Protein AF-A0A1F9QYV6-F1 (afdb_monomer_lite)

Radius of gyration: 22.49 Å; chains: 1; bounding box: 78×54×54 Å

Foldseek 3Di:
DDDDDDDPPPPPPDPPDDPDFDKDKAAADDVRLVVLLCCCVPRPLNVVVLVVQQVQQVVLLVVQDDPVCCVVPVPDDPVVVCVPDPPNPDPPDDQDPALVSCQFQDFKDFFQGSVCVSVVVSSNCNNLNRLQNLVVHIKMWGQDPDDQWGIWIDRPPDPDDTKTWGWDADNVGTIMIGIPPVVVVRVSSNVSSVVSVVD

Sequence (199 aa):
MKLAILICLIAVALPAWAAAPKAIRLMGGPKSEDALRRFIERDPCLKARFKNAAQREEFFLSENRDPDLRDAVSGVKREALIEQLPGMKASAAPICRALADCAVPELALDVPDAERLPESVRRLVRPWMLLQQARGASVELAASESGDSLLTVELKGLDAHLLTLNMAPRLLGGFKVWFDQPFVLASLYGRERDAALKR

Secondary structure (DSSP, 8-state):
------------------PPP--EEE-SSHHHHHHHHHHHHH-HHHHHHHHHHHHHHHHHHHHHS-GGGHHHHTTS-HHHHHHTSTT-S--------SSTT-SS---EEEESSGGGHHHHHHHHHHHHHHHHHHTT--EEEEE--STTEEEEEEETTSS-PPEEEEEEE-TTSSEEEEESSHHHHHHHHHHHHHHHHT-

pLDDT: mean 79.39, std 16.98, range [37.53, 95.56]

Structure (mmCIF, N/CA/C/O backbone):
data_AF-A0A1F9QYV6-F1
#
_entry.id   AF-A0A1F9QYV6-F1
#
loop_
_atom_site.group_PDB
_atom_site.id
_atom_site.type_symbol
_atom_site.label_atom_id
_atom_site.label_alt_id
_atom_site.label_comp_id
_atom_site.label_asym_id
_atom_site.label_entity_id
_atom_site.label_seq_id
_atom_site.pdbx_PDB_ins_code
_atom_site.Cartn_x
_atom_site.Cartn_y
_atom_site.Cartn_z
_atom_site.occupancy
_atom_site.B_iso_or_equiv
_atom_site.auth_seq_id
_atom_site.auth_comp_id
_atom_site.auth_asym_id
_atom_site.auth_atom_id
_atom_site.pdbx_PDB_model_num
ATOM 1 N N . MET A 1 1 ? 60.908 38.685 12.807 1.00 38.59 1 MET A N 1
ATOM 2 C CA . MET A 1 1 ? 60.067 38.926 11.611 1.00 38.59 1 MET A CA 1
ATOM 3 C C . MET A 1 1 ? 59.486 37.577 11.180 1.00 38.59 1 MET A C 1
ATOM 5 O O . MET A 1 1 ? 60.214 36.767 10.639 1.00 38.59 1 MET A O 1
ATOM 9 N N . LYS A 1 2 ? 58.367 37.161 11.792 1.00 37.53 2 LYS A N 1
ATOM 10 C CA . LYS A 1 2 ? 57.070 36.869 11.138 1.00 37.53 2 LYS A CA 1
ATOM 11 C C . LYS A 1 2 ? 57.195 36.085 9.817 1.00 37.53 2 LYS A C 1
ATOM 13 O O . LYS A 1 2 ? 57.244 36.703 8.762 1.00 37.53 2 LYS A O 1
ATOM 18 N N . LEU A 1 3 ? 57.175 34.749 9.888 1.00 42.12 3 LEU A N 1
ATOM 19 C CA . LEU A 1 3 ? 56.795 33.900 8.756 1.00 42.12 3 LEU A CA 1
ATOM 20 C C . LEU A 1 3 ? 55.359 33.422 8.987 1.00 42.12 3 LEU A C 1
ATOM 22 O O . LEU A 1 3 ? 55.044 32.845 10.027 1.00 42.12 3 LEU A O 1
ATOM 26 N N . ALA A 1 4 ? 54.489 33.782 8.052 1.00 46.47 4 ALA A N 1
ATOM 27 C CA . ALA A 1 4 ? 53.050 33.623 8.132 1.00 46.47 4 ALA A CA 1
ATOM 28 C C . ALA A 1 4 ? 52.631 32.154 7.978 1.00 46.47 4 ALA A C 1
ATOM 30 O O . ALA A 1 4 ? 53.022 31.468 7.037 1.00 46.47 4 ALA A O 1
ATOM 31 N N . ILE A 1 5 ? 51.799 31.711 8.914 1.00 48.31 5 ILE A N 1
ATOM 32 C CA . ILE A 1 5 ? 51.075 30.445 8.894 1.00 48.31 5 ILE A CA 1
ATOM 33 C C . ILE A 1 5 ? 49.908 30.600 7.906 1.00 48.31 5 ILE A C 1
ATOM 35 O O . ILE A 1 5 ? 48.996 31.391 8.142 1.00 48.31 5 ILE A O 1
ATOM 39 N N . LEU A 1 6 ? 49.950 29.868 6.791 1.00 45.12 6 LEU A N 1
ATOM 40 C CA . LEU A 1 6 ? 48.859 29.784 5.820 1.00 45.12 6 LEU A CA 1
ATOM 41 C C . LEU A 1 6 ? 47.964 28.593 6.205 1.00 45.12 6 LEU A C 1
ATOM 43 O O . LEU A 1 6 ? 48.273 27.445 5.898 1.00 45.12 6 LEU A O 1
ATOM 47 N N . ILE A 1 7 ? 46.876 28.854 6.933 1.00 51.78 7 ILE A N 1
ATOM 48 C CA . ILE A 1 7 ? 45.841 27.852 7.229 1.00 51.78 7 ILE A CA 1
ATOM 49 C C . ILE A 1 7 ? 44.942 27.738 5.993 1.00 51.78 7 ILE A C 1
ATOM 51 O O . ILE A 1 7 ? 44.119 28.613 5.727 1.00 51.78 7 ILE A O 1
ATOM 55 N N . CYS A 1 8 ? 45.101 26.657 5.229 1.00 40.19 8 CYS A N 1
ATOM 56 C CA . CYS A 1 8 ? 44.129 26.240 4.222 1.00 40.19 8 CYS A CA 1
ATOM 57 C C . CYS A 1 8 ? 42.844 25.773 4.923 1.00 40.19 8 CYS A C 1
ATOM 59 O O . CYS A 1 8 ? 42.747 24.640 5.389 1.00 40.19 8 CYS A O 1
ATOM 61 N N . LEU A 1 9 ? 41.848 26.657 4.980 1.00 43.44 9 LEU A N 1
ATOM 62 C CA . LEU A 1 9 ? 40.453 26.314 5.245 1.00 43.44 9 LEU A CA 1
ATOM 63 C C . LEU A 1 9 ? 39.914 25.490 4.068 1.00 43.44 9 LEU A C 1
ATOM 65 O O . LEU A 1 9 ? 39.384 26.032 3.101 1.00 43.44 9 LEU A O 1
ATOM 69 N N . ILE A 1 10 ? 40.056 24.168 4.143 1.00 49.22 10 ILE A N 1
ATOM 70 C CA . ILE A 1 10 ? 39.267 23.251 3.321 1.00 49.22 10 ILE A CA 1
ATOM 71 C C . ILE A 1 10 ? 37.864 23.251 3.927 1.00 49.22 10 ILE A C 1
ATOM 73 O O . ILE A 1 10 ? 37.574 22.532 4.882 1.00 49.22 10 ILE A O 1
ATOM 77 N N . ALA A 1 11 ? 36.998 24.108 3.391 1.00 46.12 11 ALA A N 1
ATOM 78 C CA . ALA A 1 11 ? 35.566 23.973 3.574 1.00 46.12 11 ALA A CA 1
ATOM 79 C C . ALA A 1 11 ? 35.151 22.654 2.911 1.00 46.12 11 ALA A C 1
ATOM 81 O O . ALA A 1 11 ? 34.998 22.571 1.693 1.00 46.12 11 ALA A O 1
ATOM 82 N N . VAL A 1 12 ? 35.025 21.599 3.716 1.00 45.12 12 VAL A N 1
ATOM 83 C CA . VAL A 1 12 ? 34.355 20.369 3.306 1.00 45.12 12 VAL A CA 1
ATOM 84 C C . VAL A 1 12 ? 32.900 20.752 3.067 1.00 45.12 12 VAL A C 1
ATOM 86 O O . VAL A 1 12 ? 32.113 20.884 4.003 1.00 45.12 12 VAL A O 1
ATOM 89 N N . ALA A 1 13 ? 32.562 21.000 1.803 1.00 44.41 13 ALA A N 1
ATOM 90 C CA . ALA A 1 13 ? 31.190 21.050 1.341 1.00 44.41 13 ALA A CA 1
ATOM 91 C C . ALA A 1 13 ? 30.601 19.650 1.546 1.00 44.41 13 ALA A C 1
ATOM 93 O O . ALA A 1 13 ? 30.701 18.780 0.683 1.00 44.41 13 ALA A O 1
ATOM 94 N N . LEU A 1 14 ? 30.058 19.409 2.740 1.00 42.41 14 LEU A N 1
ATOM 95 C CA . LEU A 1 14 ? 29.213 18.255 2.999 1.00 42.41 14 LEU A CA 1
ATOM 96 C C . LEU A 1 14 ? 28.078 18.300 1.966 1.00 42.41 14 LEU A C 1
ATOM 98 O O . LEU A 1 14 ? 27.416 19.339 1.856 1.00 42.41 14 LEU A O 1
ATOM 102 N N . PRO A 1 15 ? 27.854 17.231 1.181 1.00 40.19 15 PRO A N 1
ATOM 103 C CA . PRO A 1 15 ? 26.723 17.186 0.274 1.00 40.19 15 PRO A CA 1
ATOM 104 C C . PRO A 1 15 ? 25.459 17.310 1.119 1.00 40.19 15 PRO A C 1
ATOM 106 O O . PRO A 1 15 ? 25.139 16.449 1.936 1.00 40.19 15 PRO A O 1
ATOM 109 N N . ALA A 1 16 ? 24.757 18.423 0.945 1.00 46.25 16 ALA A N 1
ATOM 110 C CA . ALA A 1 16 ? 23.544 18.742 1.669 1.00 46.25 16 ALA A CA 1
ATOM 111 C C . ALA A 1 16 ? 22.350 17.922 1.159 1.00 46.25 16 ALA A C 1
ATOM 113 O O . ALA A 1 16 ? 21.306 18.507 0.941 1.00 46.25 16 ALA A O 1
ATOM 114 N N . TRP A 1 17 ? 22.465 16.607 0.948 1.00 48.00 17 TRP A N 1
ATOM 115 C CA . TRP A 1 17 ? 21.350 15.749 0.526 1.00 48.00 17 TRP A CA 1
ATOM 116 C C . TRP A 1 17 ? 21.363 14.421 1.278 1.00 48.00 17 TRP A C 1
ATOM 118 O O . TRP A 1 17 ? 21.898 13.425 0.812 1.00 48.00 17 TRP A O 1
ATOM 128 N N . ALA A 1 18 ? 20.727 14.433 2.440 1.00 43.19 18 ALA A N 1
ATOM 129 C CA . ALA A 1 18 ? 19.952 13.315 2.966 1.00 43.19 18 ALA A CA 1
ATOM 130 C C . ALA A 1 18 ? 19.035 13.904 4.043 1.00 43.19 18 ALA A C 1
ATOM 132 O O . ALA A 1 18 ? 19.266 13.772 5.244 1.00 43.19 18 ALA A O 1
ATOM 133 N N . ALA A 1 19 ? 18.036 14.681 3.611 1.00 46.50 19 ALA A N 1
ATOM 134 C CA . ALA A 1 19 ? 16.917 14.963 4.496 1.00 46.50 19 ALA A CA 1
ATOM 135 C C . ALA A 1 19 ? 16.270 13.608 4.794 1.00 46.50 19 ALA A C 1
ATOM 137 O O . ALA A 1 19 ? 15.866 12.929 3.853 1.00 46.50 19 ALA A O 1
ATOM 138 N N . ALA A 1 20 ? 16.229 13.219 6.071 1.00 53.78 20 ALA A N 1
ATOM 139 C CA . ALA A 1 20 ? 15.629 11.961 6.496 1.00 53.78 20 ALA A CA 1
ATOM 140 C C . ALA A 1 20 ? 14.246 11.784 5.840 1.00 53.78 20 ALA A C 1
ATOM 142 O O . ALA A 1 20 ? 13.509 12.776 5.719 1.00 53.78 20 ALA A O 1
ATOM 143 N N . PRO A 1 21 ? 13.885 10.559 5.414 1.00 61.62 21 PRO A N 1
ATOM 144 C CA . PRO A 1 21 ? 12.649 10.320 4.688 1.00 61.62 21 PRO A CA 1
ATOM 145 C C . PRO A 1 21 ? 11.476 10.855 5.506 1.00 61.62 21 PRO A C 1
ATOM 147 O O . PRO A 1 21 ? 11.282 10.503 6.672 1.00 61.62 21 PRO A O 1
ATOM 150 N N . LYS A 1 22 ? 10.721 11.781 4.909 1.00 79.50 22 LYS A N 1
ATOM 151 C CA . LYS A 1 22 ? 9.661 12.500 5.609 1.00 79.50 22 LYS A CA 1
ATOM 152 C C . LYS A 1 22 ? 8.517 11.535 5.899 1.00 79.50 22 LYS A C 1
ATOM 154 O O . LYS A 1 22 ? 7.714 11.244 5.015 1.00 79.50 22 LYS A O 1
ATOM 159 N N . ALA A 1 23 ? 8.439 11.068 7.140 1.00 87.44 23 ALA A N 1
ATOM 160 C CA . ALA A 1 23 ? 7.330 10.246 7.585 1.00 87.44 23 ALA A CA 1
ATOM 161 C C . ALA A 1 23 ? 6.030 11.066 7.610 1.00 87.44 23 ALA A C 1
ATOM 163 O O . ALA A 1 23 ? 6.007 12.228 8.031 1.00 87.44 23 ALA A O 1
ATOM 164 N N . ILE A 1 24 ? 4.935 10.462 7.159 1.00 91.75 24 ILE A N 1
ATOM 165 C CA . ILE A 1 24 ? 3.593 11.026 7.267 1.00 91.75 24 ILE A CA 1
ATOM 166 C C . ILE A 1 24 ? 2.717 10.132 8.132 1.00 91.75 24 ILE A C 1
ATOM 168 O O . ILE A 1 24 ? 2.768 8.908 8.052 1.00 91.75 24 ILE A O 1
ATOM 172 N N . ARG A 1 25 ? 1.870 10.760 8.945 1.00 92.62 25 ARG A N 1
ATOM 173 C CA . ARG A 1 25 ? 0.908 10.069 9.796 1.00 92.62 25 ARG A CA 1
ATOM 174 C C . ARG A 1 25 ? -0.484 10.211 9.208 1.00 92.62 25 ARG A C 1
ATOM 176 O O . ARG A 1 25 ? -0.963 11.324 8.994 1.00 92.62 25 ARG A O 1
ATOM 183 N N . LEU A 1 26 ? -1.131 9.085 8.955 1.00 91.69 26 LEU A N 1
ATOM 184 C CA . LEU A 1 26 ? -2.436 9.004 8.322 1.00 91.69 26 LEU A CA 1
ATOM 185 C C . LEU A 1 26 ? -3.433 8.296 9.232 1.00 91.69 26 LEU A C 1
ATOM 187 O O . LEU A 1 26 ? -3.118 7.306 9.889 1.00 91.69 26 LEU A O 1
ATOM 191 N N . MET A 1 27 ? -4.655 8.808 9.240 1.00 84.62 27 MET A N 1
ATOM 192 C CA . MET A 1 27 ? -5.832 8.083 9.713 1.00 84.62 27 MET A CA 1
ATOM 193 C C . MET A 1 27 ? -6.617 7.621 8.480 1.00 84.62 27 MET A C 1
ATOM 195 O O . MET A 1 27 ? -6.156 7.798 7.358 1.00 84.62 27 MET A O 1
ATOM 199 N N . GLY A 1 28 ? -7.773 6.994 8.638 1.00 77.25 28 GLY A N 1
ATOM 200 C CA . GLY A 1 28 ? -8.645 6.734 7.490 1.00 77.25 28 GLY A CA 1
ATOM 201 C C . GLY A 1 28 ? -9.514 7.946 7.128 1.00 77.25 28 GLY A C 1
ATOM 202 O O . GLY A 1 28 ? -9.549 8.956 7.836 1.00 77.25 28 GLY A O 1
ATOM 203 N N . GLY A 1 29 ? -10.220 7.839 6.002 1.00 83.31 29 GLY A N 1
ATOM 204 C CA . GLY A 1 29 ? -11.153 8.849 5.500 1.00 83.31 29 GLY A CA 1
ATOM 205 C C . GLY A 1 29 ? -10.592 9.768 4.399 1.00 83.31 29 GLY A C 1
ATOM 206 O O . GLY A 1 29 ? -9.402 9.722 4.077 1.00 83.31 29 GLY A O 1
ATOM 207 N N . PRO A 1 30 ? -11.437 10.640 3.809 1.00 86.12 30 PRO A N 1
ATOM 208 C CA . PRO A 1 30 ? -11.117 11.350 2.563 1.00 86.12 30 PRO A CA 1
ATOM 209 C C . PRO A 1 30 ? -9.887 12.262 2.646 1.00 86.12 30 PRO A C 1
ATOM 211 O O . PRO A 1 30 ? -9.066 12.292 1.734 1.00 86.12 30 PRO A O 1
ATOM 214 N N . LYS A 1 31 ? -9.714 12.975 3.768 1.00 88.75 31 LYS A N 1
ATOM 215 C CA . LYS A 1 31 ? -8.557 13.866 3.971 1.00 88.75 31 LYS A CA 1
ATOM 216 C C . LYS A 1 31 ? -7.238 13.096 4.008 1.00 88.75 31 LYS A C 1
ATOM 218 O O . LYS A 1 31 ? -6.223 13.593 3.526 1.00 88.75 31 LYS A O 1
ATOM 223 N N . SER A 1 32 ? -7.244 11.902 4.593 1.00 90.19 32 SER A N 1
ATOM 224 C CA . SER A 1 32 ? -6.048 11.076 4.684 1.00 90.19 32 SER A CA 1
ATOM 225 C C . SER A 1 32 ? -5.763 10.322 3.389 1.00 90.19 32 SER A C 1
ATOM 227 O O . SER A 1 32 ? -4.596 10.183 3.048 1.00 90.19 32 SER A O 1
ATOM 229 N N . GLU A 1 33 ? -6.782 9.942 2.615 1.00 89.94 33 GLU A N 1
ATOM 230 C CA . GLU A 1 33 ? -6.597 9.471 1.231 1.00 89.94 33 GLU A CA 1
ATOM 231 C C . GLU A 1 33 ? -5.958 10.558 0.349 1.00 89.94 33 GLU A C 1
ATOM 233 O O . GLU A 1 33 ? -5.026 10.288 -0.409 1.00 89.94 33 GLU A O 1
ATOM 238 N N . ASP A 1 34 ? -6.396 11.813 0.487 1.00 91.06 34 ASP A N 1
ATOM 239 C CA . ASP A 1 34 ? -5.787 12.945 -0.215 1.00 91.06 34 ASP A CA 1
ATOM 240 C C . ASP A 1 34 ? -4.337 13.191 0.213 1.00 91.06 34 ASP A C 1
ATOM 242 O O . ASP A 1 34 ? -3.481 13.490 -0.626 1.00 91.06 34 ASP A O 1
ATOM 246 N N . ALA A 1 35 ? -4.051 13.072 1.511 1.00 92.19 35 ALA A N 1
ATOM 247 C CA . ALA A 1 35 ? -2.698 13.183 2.040 1.00 92.19 35 ALA A CA 1
ATOM 248 C C . ALA A 1 35 ? -1.802 12.038 1.540 1.00 92.19 35 ALA A C 1
ATOM 250 O O . ALA A 1 35 ? -0.682 12.305 1.104 1.00 92.19 35 ALA A O 1
ATOM 251 N N . LEU A 1 36 ? -2.313 10.803 1.514 1.00 93.19 36 LEU A N 1
ATOM 252 C CA . LEU A 1 36 ? -1.632 9.639 0.951 1.00 93.19 36 LEU A CA 1
ATOM 253 C C . LEU A 1 36 ? -1.302 9.855 -0.528 1.00 93.19 36 LEU A C 1
ATOM 255 O O . LEU A 1 36 ? -0.160 9.669 -0.941 1.00 93.19 36 LEU A O 1
ATOM 259 N N . ARG A 1 37 ? -2.289 10.292 -1.319 1.00 93.00 37 ARG A N 1
ATOM 260 C CA . ARG A 1 37 ? -2.107 10.621 -2.736 1.00 93.00 37 ARG A CA 1
ATOM 261 C C . ARG A 1 37 ? -1.004 11.648 -2.925 1.00 93.00 37 ARG A C 1
ATOM 263 O O . ARG A 1 37 ? -0.068 11.402 -3.675 1.00 93.00 37 ARG A O 1
ATOM 270 N N . ARG A 1 38 ? -1.073 12.776 -2.213 1.00 92.38 38 ARG A N 1
ATOM 271 C CA . ARG A 1 38 ? -0.053 13.828 -2.317 1.00 92.38 38 ARG A CA 1
ATOM 272 C C . ARG A 1 38 ? 1.322 13.334 -1.903 1.00 92.38 38 ARG A C 1
ATOM 274 O O . ARG A 1 38 ? 2.291 13.756 -2.512 1.00 92.38 38 ARG A O 1
ATOM 281 N N . PHE A 1 39 ? 1.418 12.489 -0.886 1.00 92.81 39 PHE A N 1
ATOM 282 C CA . PHE A 1 39 ? 2.692 11.921 -0.467 1.00 92.81 39 PHE A CA 1
ATOM 283 C C . PHE A 1 39 ? 3.284 11.034 -1.561 1.00 92.81 39 PHE A C 1
ATOM 285 O O . PHE A 1 39 ? 4.368 11.332 -2.047 1.00 92.81 39 PHE A O 1
ATOM 292 N N . ILE A 1 40 ? 2.534 10.045 -2.047 1.00 92.06 40 ILE A N 1
ATOM 293 C CA . ILE A 1 40 ? 3.001 9.136 -3.103 1.00 92.06 40 ILE A CA 1
ATOM 294 C C . ILE A 1 40 ? 3.344 9.890 -4.396 1.00 92.06 40 ILE A C 1
ATOM 296 O O . ILE A 1 40 ? 4.334 9.582 -5.051 1.00 92.06 40 ILE A O 1
ATOM 300 N N . GLU A 1 41 ? 2.549 10.896 -4.762 1.00 90.12 41 GLU A N 1
ATOM 301 C CA . GLU A 1 41 ? 2.724 11.641 -6.011 1.00 90.12 41 GLU A CA 1
ATOM 302 C C . GLU A 1 41 ? 3.702 12.808 -5.925 1.00 90.12 41 GLU A C 1
ATOM 304 O O . GLU A 1 41 ? 4.059 13.344 -6.969 1.00 90.12 41 GLU A O 1
ATOM 309 N N . ARG A 1 42 ? 4.080 13.299 -4.739 1.00 90.06 42 ARG A N 1
ATOM 310 C CA . ARG A 1 42 ? 4.934 14.498 -4.598 1.00 90.06 42 ARG A CA 1
ATOM 311 C C . ARG A 1 42 ? 6.243 14.230 -3.882 1.00 90.06 42 ARG A C 1
ATOM 313 O O . ARG A 1 42 ? 7.145 15.050 -4.034 1.00 90.06 42 ARG A O 1
ATOM 320 N N . ASP A 1 43 ? 6.354 13.130 -3.146 1.00 90.50 43 ASP A N 1
ATOM 321 C CA . ASP A 1 43 ? 7.600 12.763 -2.492 1.00 90.50 43 ASP A CA 1
ATOM 322 C C . ASP A 1 43 ? 8.706 12.529 -3.543 1.00 90.50 43 ASP A C 1
ATOM 324 O O . ASP A 1 43 ? 8.514 11.756 -4.490 1.00 90.50 43 ASP A O 1
ATOM 328 N N . PRO A 1 44 ? 9.850 13.228 -3.436 1.00 87.75 44 PRO A N 1
ATOM 329 C CA . PRO A 1 44 ? 10.904 13.149 -4.440 1.00 87.75 44 PRO A CA 1
ATOM 330 C C . PRO A 1 44 ? 11.567 11.768 -4.488 1.00 87.75 44 PRO A C 1
ATOM 332 O O . PRO A 1 44 ? 11.958 11.337 -5.573 1.00 87.75 44 PRO A O 1
ATOM 335 N N . CYS A 1 45 ? 11.656 11.059 -3.358 1.00 88.06 45 CYS A N 1
ATOM 336 C CA . CYS A 1 45 ? 12.243 9.723 -3.299 1.00 88.06 45 CYS A CA 1
ATOM 337 C C . CYS A 1 45 ? 11.342 8.717 -4.025 1.00 88.06 45 CYS A C 1
ATOM 339 O O . CYS A 1 45 ? 11.802 7.999 -4.916 1.00 88.06 45 CYS A O 1
ATOM 341 N N . LEU A 1 46 ? 10.036 8.732 -3.742 1.00 89.06 46 LEU A N 1
ATOM 342 C CA . LEU A 1 46 ? 9.071 7.861 -4.424 1.00 89.06 46 LEU A CA 1
ATOM 343 C C . LEU A 1 46 ? 8.989 8.146 -5.923 1.00 89.06 46 LEU A C 1
ATOM 345 O O . LEU A 1 46 ? 9.012 7.214 -6.725 1.00 89.06 46 LEU A O 1
ATOM 349 N N . LYS A 1 47 ? 8.979 9.422 -6.327 1.00 88.44 47 LYS A N 1
ATOM 350 C CA . LYS A 1 47 ? 9.038 9.793 -7.750 1.00 88.44 47 LYS A CA 1
ATOM 351 C C . LYS A 1 47 ? 10.274 9.243 -8.444 1.00 88.44 47 LYS A C 1
ATOM 353 O O . LYS A 1 47 ? 10.159 8.681 -9.533 1.00 88.44 47 LYS A O 1
ATOM 358 N N . ALA A 1 48 ? 11.447 9.428 -7.838 1.00 87.06 48 ALA A N 1
ATOM 359 C CA . ALA A 1 48 ? 12.695 8.919 -8.390 1.00 87.06 48 ALA A CA 1
ATOM 360 C C . ALA A 1 48 ? 12.638 7.393 -8.522 1.00 87.06 48 ALA A C 1
ATOM 362 O O . ALA A 1 48 ? 12.997 6.857 -9.566 1.00 87.06 48 ALA A O 1
ATOM 363 N N . ARG A 1 49 ? 12.089 6.697 -7.521 1.00 86.56 49 ARG A N 1
ATOM 364 C CA . ARG A 1 49 ? 11.896 5.244 -7.563 1.00 86.56 49 ARG A CA 1
ATOM 365 C C . ARG A 1 49 ? 10.957 4.795 -8.671 1.00 86.56 49 ARG A C 1
ATOM 367 O O . ARG A 1 49 ? 11.324 3.888 -9.406 1.00 86.56 49 ARG A O 1
ATOM 374 N N . PHE A 1 50 ? 9.792 5.418 -8.834 1.00 88.75 50 PHE A N 1
ATOM 375 C CA . PHE A 1 50 ? 8.863 5.056 -9.910 1.00 88.75 50 PHE A CA 1
ATOM 376 C C . PHE A 1 50 ? 9.458 5.325 -11.295 1.00 88.75 50 PHE A C 1
ATOM 378 O O . PHE A 1 50 ? 9.298 4.511 -12.199 1.00 88.75 50 PHE A O 1
ATOM 385 N N . LYS A 1 51 ? 10.219 6.414 -11.454 1.00 86.62 51 LYS A N 1
ATOM 386 C CA . LYS A 1 51 ? 10.942 6.694 -12.700 1.00 86.62 51 LYS A CA 1
ATOM 387 C C . LYS A 1 51 ? 12.038 5.658 -12.974 1.00 86.62 51 LYS A C 1
ATOM 389 O O . LYS A 1 51 ? 12.149 5.164 -14.092 1.00 86.62 51 LYS A O 1
ATOM 394 N N . ASN A 1 52 ? 12.818 5.303 -11.955 1.00 84.94 52 ASN A N 1
ATOM 395 C CA . ASN A 1 52 ? 13.866 4.288 -12.063 1.00 84.94 52 ASN A CA 1
ATOM 396 C C . ASN A 1 52 ? 13.283 2.885 -12.286 1.00 84.94 52 ASN A C 1
ATOM 398 O O . ASN A 1 52 ? 13.938 2.047 -12.896 1.00 84.94 52 ASN A O 1
ATOM 402 N N . ALA A 1 53 ? 12.056 2.622 -11.826 1.00 83.00 53 ALA A N 1
ATOM 403 C CA . ALA A 1 53 ? 11.366 1.354 -12.034 1.00 83.00 53 ALA A CA 1
ATOM 404 C C . ALA A 1 53 ? 11.223 1.033 -13.526 1.00 83.00 53 ALA A C 1
ATOM 406 O O . ALA A 1 53 ? 11.571 -0.067 -13.937 1.00 83.00 53 ALA A O 1
ATOM 407 N N . ALA A 1 54 ? 10.810 2.010 -14.337 1.00 79.75 54 ALA A N 1
ATOM 408 C CA . ALA A 1 54 ? 10.694 1.844 -15.786 1.00 79.75 54 ALA A CA 1
ATOM 409 C C . ALA A 1 54 ? 12.041 1.482 -16.441 1.00 79.75 54 ALA A C 1
ATOM 411 O O . ALA A 1 54 ? 12.115 0.566 -17.253 1.00 79.75 54 ALA A O 1
ATOM 412 N N . GLN A 1 55 ? 13.131 2.140 -16.031 1.00 83.19 55 GLN A N 1
ATOM 413 C CA . GLN A 1 55 ? 14.478 1.836 -16.537 1.00 83.19 55 GLN A CA 1
ATOM 414 C C . GLN A 1 55 ? 14.951 0.439 -16.116 1.00 83.19 55 GLN A C 1
ATOM 416 O O . GLN A 1 55 ? 15.554 -0.290 -16.900 1.00 83.19 55 GLN A O 1
ATOM 421 N N . ARG A 1 56 ? 14.662 0.047 -14.870 1.00 79.81 56 ARG A N 1
ATOM 422 C CA . ARG A 1 56 ? 14.974 -1.290 -14.355 1.00 79.81 56 ARG A CA 1
ATOM 423 C C . ARG A 1 56 ? 14.180 -2.380 -15.059 1.00 79.81 56 ARG A C 1
ATOM 425 O O . ARG A 1 56 ? 14.715 -3.462 -15.257 1.00 79.81 56 ARG A O 1
ATOM 432 N N . GLU A 1 57 ? 12.924 -2.116 -15.401 1.00 83.12 57 GLU A N 1
ATOM 433 C CA . GLU A 1 57 ? 12.101 -3.029 -16.189 1.00 83.12 57 GLU A CA 1
ATOM 434 C C . GLU A 1 57 ? 12.711 -3.241 -17.574 1.00 83.12 57 GLU A C 1
ATOM 436 O O . GLU A 1 57 ? 12.913 -4.383 -17.972 1.00 83.12 57 GLU A O 1
ATOM 441 N N . GLU A 1 58 ? 13.071 -2.166 -18.277 1.00 81.25 58 GLU A N 1
ATOM 442 C CA . GLU A 1 58 ? 13.702 -2.258 -19.595 1.00 81.25 58 GLU A CA 1
ATOM 443 C C . GLU A 1 58 ? 15.011 -3.058 -19.546 1.00 81.25 58 GLU A C 1
ATOM 445 O O . GLU A 1 58 ? 15.196 -3.989 -20.334 1.00 81.25 58 GLU A O 1
ATOM 450 N N . PHE A 1 59 ? 15.876 -2.766 -18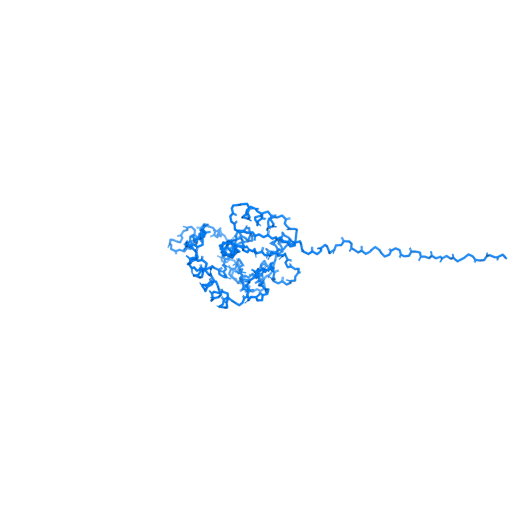.568 1.00 82.94 59 PHE A N 1
ATOM 451 C CA . PHE A 1 59 ? 17.111 -3.518 -18.350 1.00 82.94 59 PHE A CA 1
ATOM 452 C C . PHE A 1 59 ? 16.827 -5.003 -18.074 1.00 82.94 59 PHE A C 1
ATOM 454 O O . PHE A 1 59 ? 17.360 -5.875 -18.758 1.00 82.94 59 PHE A O 1
ATOM 461 N N . PHE A 1 60 ? 15.922 -5.296 -17.136 1.00 81.44 60 PHE A N 1
ATOM 462 C CA . PHE A 1 60 ? 15.554 -6.660 -16.760 1.00 81.44 60 PHE A CA 1
ATOM 463 C C . PHE A 1 60 ? 14.983 -7.457 -17.940 1.00 81.44 60 PHE A C 1
ATOM 465 O O . PHE A 1 60 ? 15.354 -8.610 -18.152 1.00 81.44 60 PHE A O 1
ATOM 472 N N . LEU A 1 61 ? 14.110 -6.848 -18.745 1.00 81.62 61 LEU A N 1
ATOM 473 C CA . LEU A 1 61 ? 13.566 -7.478 -19.944 1.00 81.62 61 LEU A CA 1
ATOM 474 C C . LEU A 1 61 ? 14.639 -7.696 -21.011 1.00 81.62 61 LEU A C 1
ATOM 476 O O . LEU A 1 61 ? 14.575 -8.700 -21.711 1.00 81.62 61 LEU A O 1
ATOM 480 N N . SER A 1 62 ? 15.608 -6.790 -21.147 1.00 79.56 62 SER A N 1
ATOM 481 C CA . SER A 1 62 ? 16.700 -6.947 -22.114 1.00 79.56 62 SER A CA 1
ATOM 482 C C . SER A 1 62 ? 17.655 -8.090 -21.755 1.00 79.56 62 SER A C 1
ATOM 484 O O . SER A 1 62 ? 18.148 -8.763 -22.651 1.00 79.56 62 SER A O 1
ATOM 486 N N . GLU A 1 63 ? 17.867 -8.340 -20.461 1.00 81.44 63 GLU A N 1
ATOM 487 C CA . GLU A 1 63 ? 18.723 -9.420 -19.961 1.00 81.44 63 GLU A CA 1
ATOM 488 C C . GLU A 1 63 ? 18.027 -10.790 -20.006 1.00 81.44 63 GLU A C 1
ATOM 490 O O . GLU A 1 63 ? 18.672 -11.807 -20.239 1.00 81.44 63 GLU A O 1
ATOM 495 N N . ASN A 1 64 ? 16.706 -10.827 -19.793 1.00 76.81 64 ASN A N 1
ATOM 496 C CA . ASN A 1 64 ? 15.962 -12.077 -19.602 1.00 76.81 64 ASN A CA 1
ATOM 497 C C . ASN A 1 64 ? 15.106 -12.508 -20.804 1.00 76.81 64 ASN A C 1
ATOM 499 O O . ASN A 1 64 ? 14.512 -13.587 -20.762 1.00 76.81 64 ASN A O 1
ATOM 503 N N . ARG A 1 65 ? 14.976 -11.689 -21.856 1.00 70.50 65 ARG A N 1
ATOM 504 C CA . ARG A 1 65 ? 14.244 -12.084 -23.070 1.00 70.50 65 ARG A CA 1
ATOM 505 C C . ARG A 1 65 ? 15.171 -12.726 -24.087 1.00 70.50 65 ARG A C 1
ATOM 507 O O . ARG A 1 65 ? 16.250 -12.217 -24.365 1.00 70.50 65 ARG A O 1
ATOM 514 N N . ASP A 1 66 ? 14.671 -13.797 -24.691 1.00 64.88 66 ASP A N 1
ATOM 515 C CA . ASP A 1 66 ? 15.292 -14.426 -25.847 1.00 64.88 66 ASP A CA 1
ATOM 516 C C . ASP A 1 66 ? 15.349 -13.421 -27.021 1.00 64.88 66 ASP A C 1
ATOM 518 O O . ASP A 1 66 ? 14.299 -12.870 -27.393 1.00 64.88 66 ASP A O 1
ATOM 522 N N . PRO A 1 67 ? 16.538 -13.124 -27.580 1.00 60.50 67 PRO A N 1
ATOM 523 C CA . PRO A 1 67 ? 16.683 -12.196 -28.698 1.00 60.50 67 PRO A CA 1
ATOM 524 C C . PRO A 1 67 ? 15.856 -12.603 -29.926 1.00 60.50 67 PRO A C 1
ATOM 526 O O . PRO A 1 67 ? 15.382 -11.710 -30.630 1.00 60.50 67 PRO A O 1
ATOM 529 N N . ASP A 1 68 ? 15.584 -13.896 -30.133 1.00 59.41 68 ASP A N 1
ATOM 530 C CA . ASP A 1 68 ? 14.837 -14.396 -31.298 1.00 59.41 68 ASP A CA 1
ATOM 531 C C . ASP A 1 68 ? 13.329 -14.079 -31.230 1.00 59.41 68 ASP A C 1
ATOM 533 O O . ASP A 1 68 ? 12.623 -14.101 -32.240 1.00 59.41 68 ASP A O 1
ATOM 537 N N . LEU A 1 69 ? 12.813 -13.706 -30.053 1.00 57.00 69 LEU A N 1
ATOM 538 C CA . LEU A 1 69 ? 11.415 -13.297 -29.865 1.00 57.00 69 LEU A CA 1
ATOM 539 C C . LEU A 1 69 ? 11.186 -11.788 -30.061 1.00 57.00 69 LEU A C 1
ATOM 541 O O . LEU A 1 69 ? 10.034 -11.343 -30.031 1.00 57.00 69 LEU A O 1
ATOM 545 N N . ARG A 1 70 ? 12.240 -10.979 -30.268 1.00 55.19 70 ARG A N 1
ATOM 546 C CA . ARG A 1 70 ? 12.104 -9.526 -30.506 1.00 55.19 70 ARG A CA 1
ATOM 547 C C . ARG A 1 70 ? 11.342 -9.210 -31.791 1.00 55.19 70 ARG A C 1
ATOM 549 O O . ARG A 1 70 ? 10.524 -8.289 -31.793 1.00 55.19 70 ARG A O 1
ATOM 556 N N . ASP A 1 71 ? 11.575 -9.980 -32.849 1.00 53.94 71 ASP A N 1
ATOM 557 C CA . ASP A 1 71 ? 11.015 -9.697 -34.175 1.00 53.94 71 ASP A CA 1
ATOM 558 C C . ASP A 1 71 ? 9.557 -10.145 -34.328 1.00 53.94 71 ASP A C 1
ATOM 560 O O . ASP A 1 71 ? 8.828 -9.600 -35.155 1.00 53.94 71 ASP A O 1
ATOM 564 N N . ALA A 1 72 ? 9.080 -11.068 -33.488 1.00 53.97 72 ALA A N 1
ATOM 565 C CA . ALA A 1 72 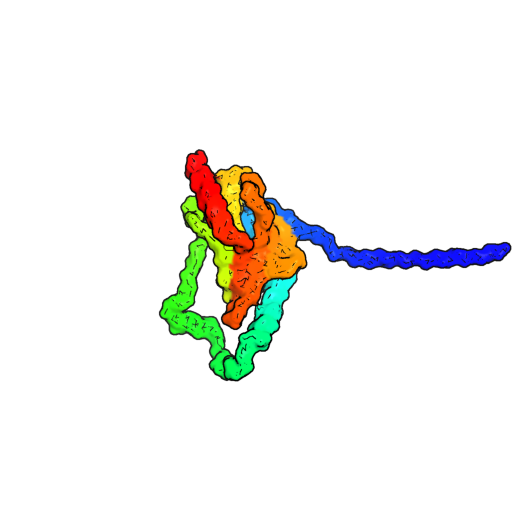? 7.715 -11.589 -33.582 1.00 53.97 72 ALA A CA 1
ATOM 566 C C . ALA A 1 72 ? 6.638 -10.632 -33.030 1.00 53.97 72 ALA A C 1
ATOM 568 O O . ALA A 1 72 ? 5.460 -10.784 -33.351 1.00 53.97 72 ALA A O 1
ATOM 569 N N . VAL A 1 73 ? 7.011 -9.654 -32.192 1.00 54.06 73 VAL A N 1
ATOM 570 C CA . VAL A 1 73 ? 6.050 -8.808 -31.446 1.00 54.06 73 VAL A CA 1
ATOM 571 C C . VAL A 1 73 ? 6.238 -7.306 -31.701 1.00 54.06 73 VAL A C 1
ATOM 573 O O . VAL A 1 73 ? 5.481 -6.489 -31.181 1.00 54.06 73 VAL A O 1
ATOM 576 N N . SER A 1 74 ? 7.206 -6.911 -32.534 1.00 50.16 74 SER A N 1
ATOM 577 C CA . SER A 1 74 ? 7.570 -5.505 -32.780 1.00 50.16 74 SER A CA 1
ATOM 578 C C . SER A 1 74 ? 6.516 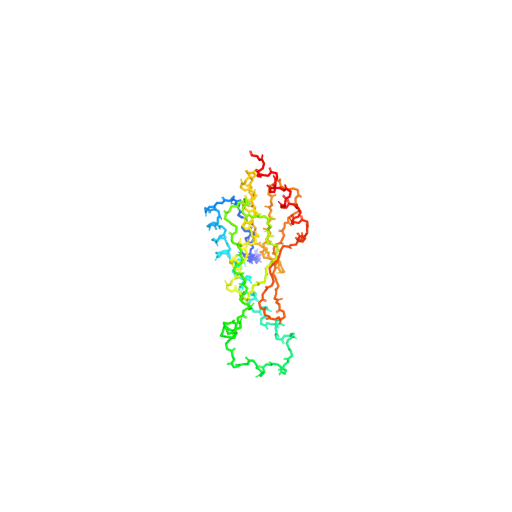-4.685 -33.549 1.00 50.16 74 SER A C 1
ATOM 580 O O . SER A 1 74 ? 6.653 -3.468 -33.661 1.00 50.16 74 SER A O 1
ATOM 582 N N . GLY A 1 75 ? 5.441 -5.315 -34.040 1.00 54.19 75 GLY A N 1
ATOM 583 C CA . GLY A 1 75 ? 4.411 -4.667 -34.862 1.00 54.19 75 GLY A CA 1
ATOM 584 C C . GLY A 1 75 ? 3.053 -4.413 -34.198 1.00 54.19 75 GLY A C 1
ATOM 585 O O . GLY A 1 75 ? 2.228 -3.716 -34.788 1.00 54.19 75 GLY A O 1
ATOM 586 N N . VAL A 1 76 ? 2.774 -4.955 -33.005 1.00 53.31 76 VAL A N 1
ATOM 587 C CA . VAL A 1 76 ? 1.413 -4.922 -32.436 1.00 53.31 76 VAL A CA 1
ATOM 588 C C . VAL A 1 76 ? 1.375 -4.142 -31.127 1.00 53.31 76 VAL A C 1
ATOM 590 O O . VAL A 1 76 ? 2.017 -4.514 -30.148 1.00 53.31 76 VAL A O 1
ATOM 593 N N . LYS A 1 77 ? 0.584 -3.060 -31.091 1.00 58.22 77 LYS A N 1
ATOM 594 C CA . LYS A 1 77 ? 0.291 -2.324 -29.852 1.00 58.22 77 LYS A CA 1
ATOM 595 C C . LYS A 1 77 ? -0.366 -3.280 -28.856 1.00 58.22 77 LYS A C 1
ATOM 597 O O . LYS A 1 77 ? -1.473 -3.764 -29.095 1.00 58.22 77 LYS A O 1
ATOM 602 N N . ARG A 1 78 ? 0.327 -3.556 -27.750 1.00 60.50 78 ARG A N 1
ATOM 603 C CA . ARG A 1 78 ? -0.079 -4.493 -26.689 1.00 60.50 78 ARG A CA 1
ATOM 604 C C . ARG A 1 78 ? -1.490 -4.202 -26.175 1.00 60.50 78 ARG A C 1
ATOM 606 O O . ARG A 1 78 ? -2.242 -5.125 -25.878 1.00 60.50 78 ARG A O 1
ATOM 613 N N . GLU A 1 79 ? -1.861 -2.929 -26.127 1.00 58.38 79 GLU A N 1
ATOM 614 C CA . GLU A 1 79 ? -3.168 -2.449 -25.683 1.00 58.38 79 GLU A CA 1
ATOM 615 C C . GLU A 1 79 ? -4.289 -2.935 -26.613 1.00 58.38 79 GLU A C 1
ATOM 617 O O . GLU A 1 79 ? -5.314 -3.416 -26.136 1.00 58.38 79 GLU A O 1
ATOM 622 N N . ALA A 1 80 ? -4.062 -2.909 -27.931 1.00 60.34 80 ALA A N 1
ATOM 623 C CA . ALA A 1 80 ? -5.023 -3.394 -28.921 1.00 60.34 80 ALA A CA 1
ATOM 624 C C . ALA A 1 80 ? -5.180 -4.923 -28.874 1.00 60.34 80 ALA A C 1
ATOM 626 O O . ALA A 1 80 ? -6.271 -5.442 -29.099 1.00 60.34 80 ALA A O 1
ATOM 627 N N . LEU A 1 81 ? -4.107 -5.647 -28.538 1.00 62.47 81 LEU A N 1
ATOM 628 C CA . LEU A 1 81 ? -4.139 -7.104 -28.400 1.00 62.47 81 LEU A CA 1
ATOM 629 C C . LEU A 1 81 ? -4.934 -7.542 -27.155 1.00 62.47 81 LEU A C 1
ATOM 631 O O . LEU A 1 81 ? -5.688 -8.509 -27.206 1.00 62.47 81 LEU A O 1
ATOM 635 N N . ILE A 1 82 ? -4.798 -6.813 -26.039 1.00 60.38 82 ILE A N 1
ATOM 636 C CA . ILE A 1 82 ? -5.524 -7.091 -24.787 1.00 60.38 82 ILE A CA 1
ATOM 637 C C . ILE A 1 82 ? -7.021 -6.772 -24.927 1.00 60.38 82 ILE A C 1
ATOM 639 O O . ILE A 1 82 ? -7.851 -7.495 -24.378 1.00 60.38 82 ILE A O 1
ATOM 643 N N . GLU A 1 83 ? -7.388 -5.727 -25.676 1.00 60.25 83 GLU A N 1
ATOM 644 C CA . GLU A 1 83 ? -8.796 -5.405 -25.957 1.00 60.25 83 GLU A CA 1
ATOM 645 C C . GLU A 1 83 ? -9.495 -6.456 -26.836 1.00 60.25 83 GLU A C 1
ATOM 647 O O . GLU A 1 83 ? -10.703 -6.653 -26.705 1.00 60.25 83 GLU A O 1
ATOM 652 N N . GLN A 1 84 ? -8.746 -7.160 -27.691 1.00 57.72 84 GLN A N 1
ATOM 653 C CA . GLN A 1 84 ? -9.271 -8.167 -28.622 1.00 57.72 84 GLN A CA 1
ATOM 654 C C . GLN A 1 84 ? -9.434 -9.572 -28.022 1.00 57.72 84 GLN A C 1
ATOM 656 O O . GLN A 1 84 ? -10.005 -10.438 -28.683 1.00 57.72 84 GLN A O 1
ATOM 661 N N . LEU A 1 85 ? -8.975 -9.815 -26.789 1.00 61.16 85 LEU A N 1
ATOM 662 C CA . LEU A 1 85 ? -9.063 -11.120 -26.123 1.00 61.16 85 LEU A CA 1
ATOM 663 C C . LEU A 1 85 ? -10.155 -11.112 -25.033 1.00 61.16 85 LEU A C 1
ATOM 665 O O . LEU A 1 85 ? -9.865 -10.867 -23.853 1.00 61.16 85 LEU A O 1
ATOM 669 N N . PRO A 1 86 ? -11.431 -11.369 -25.393 1.00 48.19 86 PRO A N 1
ATOM 670 C CA . PRO A 1 86 ? -12.521 -11.426 -24.427 1.00 48.19 86 PRO A CA 1
ATOM 671 C C . PRO A 1 86 ? -12.258 -12.540 -23.404 1.00 48.19 86 PRO A C 1
ATOM 673 O O . PRO A 1 86 ? -12.097 -13.703 -23.757 1.00 48.19 86 PRO A O 1
ATOM 676 N N . GLY A 1 87 ? -12.187 -12.164 -22.123 1.00 55.56 87 GLY A N 1
ATOM 677 C CA . GLY A 1 87 ? -11.877 -13.062 -21.001 1.00 55.56 87 GLY A CA 1
ATOM 678 C C . GLY A 1 87 ? -10.550 -12.775 -20.289 1.00 55.56 87 GLY A C 1
ATOM 679 O O . GLY A 1 87 ? -10.385 -13.199 -19.150 1.00 55.56 87 GLY A O 1
ATOM 680 N N . MET A 1 88 ? -9.636 -11.997 -20.889 1.00 54.59 88 MET A N 1
ATOM 681 C CA . MET A 1 88 ? -8.366 -11.597 -20.248 1.00 54.59 88 MET A CA 1
ATOM 682 C C . MET A 1 88 ? -8.411 -10.223 -19.567 1.00 54.59 88 MET A C 1
ATOM 684 O O . MET A 1 88 ? -7.417 -9.776 -18.991 1.00 54.59 88 MET A O 1
ATOM 688 N N . LYS A 1 89 ? -9.558 -9.535 -19.606 1.00 51.72 89 LYS A N 1
ATOM 689 C CA . LYS A 1 89 ? -9.733 -8.262 -18.905 1.00 51.72 89 LYS A CA 1
ATOM 690 C C . LYS A 1 89 ? -9.694 -8.547 -17.405 1.00 51.72 89 LYS A C 1
ATOM 692 O O . LYS A 1 89 ? -10.657 -9.076 -16.855 1.00 51.72 89 LYS A O 1
ATOM 697 N N . ALA A 1 90 ? -8.567 -8.233 -16.764 1.00 52.59 90 ALA A N 1
ATOM 698 C CA . ALA A 1 90 ? -8.434 -8.347 -15.319 1.00 52.59 90 ALA A CA 1
ATOM 699 C C . ALA A 1 90 ? -9.626 -7.629 -14.676 1.00 52.59 90 ALA A C 1
ATOM 701 O O . ALA A 1 90 ? -9.871 -6.454 -14.970 1.00 52.59 90 ALA A O 1
ATOM 702 N N . SER A 1 91 ? -10.404 -8.356 -13.868 1.00 49.31 91 SER A N 1
ATOM 703 C CA . SER A 1 91 ? -11.527 -7.768 -13.143 1.00 49.31 91 SER A CA 1
ATOM 704 C C . SER A 1 91 ? -11.016 -6.530 -12.420 1.00 49.31 91 SER A C 1
ATOM 706 O O . SER A 1 91 ? -9.998 -6.607 -11.729 1.00 49.31 91 SER A O 1
ATOM 708 N N . ALA A 1 92 ? -11.695 -5.393 -12.602 1.00 55.97 92 ALA A N 1
ATOM 709 C CA . ALA A 1 92 ? -11.376 -4.184 -11.860 1.00 55.97 92 ALA A CA 1
ATOM 710 C C . ALA A 1 92 ? -11.524 -4.531 -10.383 1.00 55.97 92 ALA A C 1
ATOM 712 O O . ALA A 1 92 ? -12.628 -4.778 -9.894 1.00 55.97 92 ALA A O 1
ATOM 713 N N . ALA A 1 93 ? -10.395 -4.694 -9.711 1.00 54.12 93 ALA A N 1
ATOM 714 C CA . ALA A 1 93 ? -10.427 -5.307 -8.412 1.00 54.12 93 ALA A CA 1
ATOM 715 C C . ALA A 1 93 ? -11.002 -4.288 -7.404 1.00 54.12 93 ALA A C 1
ATOM 717 O O . ALA A 1 93 ? -10.807 -3.073 -7.550 1.00 54.12 93 ALA A O 1
ATOM 718 N N . PRO A 1 94 ? -11.816 -4.757 -6.445 1.00 58.44 94 PRO A N 1
ATOM 719 C CA . PRO A 1 94 ? -12.683 -3.891 -5.663 1.00 58.44 94 PRO A CA 1
ATOM 720 C C . PRO A 1 94 ? -11.871 -2.847 -4.894 1.00 58.44 94 PRO A C 1
ATOM 722 O O . PRO A 1 94 ? -10.791 -3.118 -4.360 1.00 58.44 94 PRO A O 1
ATOM 725 N N . ILE A 1 95 ? -12.391 -1.621 -4.864 1.00 69.00 95 ILE A N 1
ATOM 726 C CA . ILE A 1 95 ? -11.839 -0.531 -4.064 1.00 69.00 95 ILE A CA 1
ATOM 727 C C . ILE A 1 95 ? -12.550 -0.568 -2.714 1.00 69.00 95 ILE A C 1
ATOM 729 O O . ILE A 1 95 ? -13.717 -0.188 -2.629 1.00 69.00 95 ILE A O 1
ATOM 733 N N . CYS A 1 96 ? -11.854 -1.003 -1.661 1.00 77.19 96 CYS A N 1
ATOM 734 C CA . CYS A 1 96 ? -12.376 -0.923 -0.297 1.00 77.19 96 CYS A CA 1
ATOM 735 C C . CYS A 1 96 ? -12.661 0.542 0.067 1.00 77.19 96 CYS A C 1
ATOM 737 O O . CYS A 1 96 ? -11.729 1.343 0.148 1.00 77.19 96 CYS A O 1
ATOM 739 N N . ARG A 1 97 ? -13.934 0.901 0.275 1.00 80.62 97 ARG A N 1
ATOM 740 C CA . ARG A 1 97 ? -14.345 2.251 0.713 1.00 80.62 97 ARG A CA 1
ATOM 741 C C . ARG A 1 97 ? -14.611 2.329 2.214 1.00 80.62 97 ARG A C 1
ATOM 743 O O . ARG A 1 97 ? -14.400 3.383 2.806 1.00 80.62 97 ARG A O 1
ATOM 750 N N . ALA A 1 98 ? -15.036 1.223 2.815 1.00 86.44 98 ALA A N 1
ATOM 751 C CA . ALA A 1 98 ? -15.241 1.078 4.248 1.00 86.44 98 ALA A CA 1
ATOM 752 C C . ALA A 1 98 ? -14.577 -0.208 4.755 1.00 86.44 98 ALA A C 1
ATOM 754 O O . ALA A 1 98 ? -14.282 -1.118 3.979 1.00 86.44 98 ALA A O 1
ATOM 755 N N . LEU A 1 99 ? -14.339 -0.281 6.069 1.00 90.06 99 LEU A N 1
ATOM 756 C CA . LEU A 1 99 ? -13.710 -1.447 6.691 1.00 90.06 99 LEU A CA 1
ATOM 757 C C . LEU A 1 99 ? -14.581 -2.709 6.572 1.00 90.06 99 LEU A C 1
ATOM 759 O O . LEU A 1 99 ? -14.050 -3.790 6.340 1.00 90.06 99 LEU A O 1
ATOM 763 N N . ALA A 1 100 ? -15.905 -2.562 6.686 1.00 88.25 100 ALA A N 1
ATOM 764 C CA . ALA A 1 100 ? -16.859 -3.668 6.572 1.00 88.25 100 ALA A CA 1
ATOM 765 C C . ALA A 1 100 ? -16.826 -4.339 5.187 1.00 88.25 100 ALA A C 1
ATOM 767 O O . ALA A 1 100 ? -16.941 -5.557 5.090 1.00 88.25 100 ALA A O 1
ATOM 768 N N . ASP A 1 101 ? -16.581 -3.555 4.134 1.00 86.50 101 ASP A N 1
ATOM 769 C CA . ASP A 1 101 ? -16.499 -4.045 2.752 1.00 86.50 101 ASP A CA 1
ATOM 770 C C . ASP A 1 101 ? -15.111 -4.613 2.408 1.00 86.50 101 ASP A C 1
ATOM 772 O O . ASP A 1 101 ? -14.904 -5.165 1.328 1.00 86.50 101 ASP A O 1
ATOM 776 N N . CYS A 1 102 ? -14.134 -4.472 3.312 1.00 86.62 102 CYS A N 1
ATOM 777 C CA . CYS A 1 102 ? -12.754 -4.897 3.106 1.00 86.62 102 CYS A CA 1
ATOM 778 C C . CYS A 1 102 ? -12.473 -6.215 3.840 1.00 86.62 102 CYS A C 1
ATOM 780 O O . CYS A 1 102 ? -11.711 -6.286 4.805 1.00 86.62 102 CYS A O 1
ATOM 782 N N . ALA A 1 103 ? -13.134 -7.285 3.395 1.00 84.50 103 ALA A N 1
ATOM 783 C CA . ALA A 1 103 ? -13.033 -8.595 4.036 1.00 84.50 103 ALA A CA 1
ATOM 784 C C . ALA A 1 103 ? -11.664 -9.279 3.836 1.00 84.50 103 ALA A C 1
ATOM 786 O O . ALA A 1 103 ? -11.250 -10.105 4.647 1.00 84.50 103 ALA A O 1
ATOM 787 N N . VAL A 1 104 ? -10.936 -8.959 2.770 1.00 84.81 104 VAL A N 1
ATOM 788 C CA . VAL A 1 104 ? -9.586 -9.486 2.545 1.00 84.81 104 VAL A CA 1
ATOM 789 C C . VAL A 1 104 ? -8.748 -8.365 1.941 1.00 84.81 104 VAL A C 1
ATOM 791 O O . VAL A 1 104 ? -9.113 -7.861 0.878 1.00 84.81 104 VAL A O 1
ATOM 794 N N . PRO A 1 105 ? -7.657 -7.933 2.598 1.00 87.81 105 PRO A N 1
ATOM 795 C CA . PRO A 1 105 ? -6.780 -6.930 2.028 1.00 87.81 105 PRO A CA 1
ATOM 796 C C . PRO A 1 105 ? -5.948 -7.581 0.925 1.00 87.81 105 PRO A C 1
ATOM 798 O O . PRO A 1 105 ? -5.448 -8.698 1.070 1.00 87.81 105 PRO A O 1
ATOM 801 N N . GLU A 1 106 ? -5.751 -6.866 -0.174 1.00 89.25 106 GLU A N 1
ATOM 802 C CA . GLU A 1 106 ? -4.715 -7.247 -1.123 1.00 89.25 106 GLU A CA 1
ATOM 803 C C . GLU A 1 106 ? -3.347 -6.977 -0.499 1.00 89.25 106 GLU A C 1
ATOM 805 O O . GLU A 1 106 ? -3.099 -5.904 0.049 1.00 89.25 106 GLU A O 1
ATOM 810 N N . LEU A 1 107 ? -2.462 -7.968 -0.573 1.00 92.12 107 LEU A N 1
ATOM 811 C CA . LEU A 1 107 ? -1.107 -7.886 -0.019 1.00 92.12 107 LEU A CA 1
ATOM 812 C C . LEU A 1 107 ? -0.029 -7.893 -1.102 1.00 92.12 107 LEU A C 1
ATOM 814 O O . LEU A 1 107 ? 1.138 -7.634 -0.819 1.00 92.12 107 LEU A O 1
ATOM 818 N N . ALA A 1 108 ? -0.425 -8.186 -2.338 1.00 93.44 108 ALA A N 1
ATOM 819 C CA . ALA A 1 108 ? 0.410 -8.104 -3.516 1.00 93.44 108 ALA A CA 1
ATOM 820 C C . ALA A 1 108 ? -0.445 -7.736 -4.731 1.00 93.44 108 ALA A C 1
ATOM 822 O O . ALA A 1 108 ? -1.608 -8.127 -4.818 1.00 93.44 108 ALA A O 1
ATOM 823 N N . LEU A 1 109 ? 0.154 -7.005 -5.663 1.00 92.00 109 LEU A N 1
ATOM 824 C CA . LEU A 1 109 ? -0.448 -6.569 -6.910 1.00 92.00 109 LEU A CA 1
ATOM 825 C C . LEU A 1 109 ? 0.517 -6.756 -8.068 1.00 92.00 109 LEU A C 1
ATOM 827 O O . LEU A 1 109 ? 1.707 -6.461 -7.957 1.00 92.00 109 LEU A O 1
ATOM 831 N N . ASP A 1 110 ? -0.043 -7.179 -9.193 1.00 91.56 110 ASP A N 1
ATOM 832 C CA . ASP A 1 110 ? 0.608 -7.092 -10.488 1.00 91.56 110 ASP A CA 1
ATOM 833 C C . ASP A 1 110 ? 0.213 -5.772 -11.149 1.00 91.56 110 ASP A C 1
ATOM 835 O O . ASP A 1 110 ? -0.969 -5.479 -11.344 1.00 91.56 110 ASP A O 1
ATOM 839 N N . VAL A 1 111 ? 1.215 -4.963 -11.470 1.00 90.69 111 VAL A N 1
ATOM 840 C CA . VAL A 1 111 ? 1.057 -3.627 -12.034 1.00 90.69 111 VAL A CA 1
ATOM 841 C C . VAL A 1 111 ? 1.601 -3.656 -13.460 1.00 90.69 111 VAL A C 1
ATOM 843 O O . VAL A 1 111 ? 2.773 -3.963 -13.642 1.00 90.69 111 VAL A O 1
ATOM 846 N N . PRO A 1 112 ? 0.786 -3.374 -14.487 1.00 84.44 112 PRO A N 1
ATOM 847 C CA . PRO A 1 112 ? 1.185 -3.605 -15.876 1.00 84.44 112 PRO A CA 1
ATOM 848 C C . PRO A 1 112 ? 2.241 -2.620 -16.393 1.00 84.44 112 PRO A C 1
ATOM 850 O O . PRO A 1 112 ? 2.945 -2.955 -17.342 1.00 84.44 112 PRO A O 1
ATOM 853 N N . ASP A 1 113 ? 2.338 -1.434 -15.788 1.00 83.62 113 ASP A N 1
ATOM 854 C CA . ASP A 1 113 ? 3.205 -0.336 -16.212 1.00 83.62 113 ASP A CA 1
ATOM 855 C C . ASP A 1 113 ? 3.566 0.579 -15.022 1.00 83.62 113 ASP A C 1
ATOM 857 O O . ASP A 1 113 ? 2.942 0.532 -13.956 1.00 83.62 113 ASP A O 1
ATOM 861 N N . ALA A 1 114 ? 4.594 1.415 -15.194 1.00 85.81 114 ALA A N 1
ATOM 862 C CA . ALA A 1 114 ? 5.087 2.289 -14.130 1.00 85.81 114 ALA A CA 1
ATOM 863 C C . ALA A 1 114 ? 4.110 3.432 -13.782 1.00 85.81 114 ALA A C 1
ATOM 865 O O . ALA A 1 114 ? 4.101 3.915 -12.648 1.00 85.81 114 ALA A O 1
ATOM 866 N N . GLU A 1 115 ? 3.260 3.849 -14.724 1.00 87.19 115 GLU A N 1
ATOM 867 C CA . GLU A 1 115 ? 2.299 4.946 -14.541 1.00 87.19 115 GLU A CA 1
ATOM 868 C C . GLU A 1 115 ? 1.208 4.588 -13.524 1.00 87.19 115 GLU A C 1
ATOM 870 O O . GLU A 1 115 ? 0.690 5.456 -12.819 1.00 87.19 115 GLU A O 1
ATOM 875 N N . ARG A 1 116 ? 0.895 3.295 -13.389 1.00 89.69 116 ARG A N 1
ATOM 876 C CA . ARG A 1 116 ? -0.078 2.773 -12.418 1.00 89.69 116 ARG A CA 1
ATOM 877 C C . ARG A 1 116 ? 0.500 2.460 -11.040 1.00 89.69 116 ARG A C 1
ATOM 879 O O . ARG A 1 116 ? -0.271 2.131 -10.129 1.00 89.69 116 ARG A O 1
ATOM 886 N N . LEU A 1 117 ? 1.816 2.569 -10.843 1.00 90.75 117 LEU A N 1
ATOM 887 C CA . LEU A 1 117 ? 2.447 2.310 -9.543 1.00 90.75 117 LEU A CA 1
ATOM 888 C C . LEU A 1 117 ? 1.866 3.185 -8.417 1.00 90.75 117 LEU A C 1
ATOM 890 O O . LEU A 1 117 ? 1.510 2.619 -7.380 1.00 90.75 117 LEU A O 1
ATOM 894 N N . PRO A 1 118 ? 1.657 4.509 -8.590 1.00 92.44 118 PRO A N 1
ATOM 895 C CA . PRO A 1 118 ? 1.097 5.348 -7.531 1.00 92.44 118 PRO A CA 1
ATOM 896 C C . PRO A 1 118 ? -0.280 4.894 -7.028 1.00 92.44 118 PRO A C 1
ATOM 898 O O . PRO A 1 118 ? -0.521 4.866 -5.821 1.00 92.44 118 PRO A O 1
ATOM 901 N N . GLU A 1 119 ? -1.202 4.530 -7.926 1.00 91.69 119 GLU A N 1
ATOM 902 C CA . GLU A 1 119 ? -2.526 4.026 -7.526 1.00 91.69 119 GLU A CA 1
ATOM 903 C C . GLU A 1 119 ? -2.424 2.636 -6.890 1.00 91.69 119 GLU A C 1
ATOM 905 O O . GLU A 1 119 ? -3.090 2.370 -5.894 1.00 91.69 119 GLU A O 1
ATOM 910 N N . SER A 1 120 ? -1.552 1.769 -7.407 1.00 92.06 120 SER A N 1
ATOM 911 C CA . SER A 1 120 ? -1.363 0.414 -6.873 1.00 92.06 120 SER A CA 1
ATOM 912 C C . SER A 1 120 ? -0.828 0.440 -5.440 1.00 92.06 120 SER A C 1
ATOM 914 O O . SER A 1 120 ? -1.332 -0.268 -4.570 1.00 92.06 120 SER A O 1
ATOM 916 N N . VAL A 1 121 ? 0.129 1.328 -5.157 1.00 93.50 121 VAL A N 1
ATOM 917 C CA . VAL A 1 121 ? 0.631 1.565 -3.798 1.00 93.50 121 VAL A CA 1
ATOM 918 C C . VAL A 1 121 ? -0.489 2.078 -2.890 1.00 93.50 121 VAL A C 1
ATOM 920 O O . VAL A 1 121 ? -0.675 1.556 -1.790 1.00 93.50 121 VAL A O 1
ATOM 923 N N . ARG A 1 122 ? -1.294 3.050 -3.349 1.00 92.69 122 ARG A N 1
ATOM 924 C CA . ARG A 1 122 ? -2.447 3.547 -2.574 1.00 92.69 122 ARG A CA 1
ATOM 925 C C . ARG A 1 122 ? -3.431 2.442 -2.230 1.00 92.69 122 ARG A C 1
ATOM 927 O O . ARG A 1 122 ? -3.899 2.355 -1.097 1.00 92.69 122 ARG A O 1
ATOM 934 N N . ARG A 1 123 ? -3.724 1.592 -3.206 1.00 91.12 123 ARG A N 1
ATOM 935 C CA . ARG A 1 123 ? -4.652 0.476 -3.076 1.00 91.12 123 ARG A CA 1
ATOM 936 C C . ARG A 1 123 ? -4.218 -0.534 -2.017 1.00 91.12 123 ARG A C 1
ATOM 938 O O . ARG A 1 123 ? -5.067 -0.974 -1.251 1.00 91.12 123 ARG A O 1
ATOM 945 N N . LEU A 1 124 ? -2.921 -0.830 -1.933 1.00 92.94 124 LEU A N 1
ATOM 946 C CA . LEU A 1 124 ? -2.349 -1.719 -0.916 1.00 92.94 124 LEU A CA 1
ATOM 947 C C . LEU A 1 124 ? -2.348 -1.096 0.489 1.00 92.94 124 LEU A C 1
ATOM 949 O O . LEU A 1 124 ? -2.540 -1.799 1.477 1.00 92.94 124 LEU A O 1
ATOM 953 N N . VAL A 1 125 ? -2.159 0.221 0.600 1.00 93.19 125 VAL A N 1
ATOM 954 C CA . VAL A 1 125 ? -2.103 0.920 1.898 1.00 93.19 125 VAL A CA 1
ATOM 955 C C . VAL A 1 125 ? -3.497 1.198 2.481 1.00 93.19 125 VAL A C 1
ATOM 957 O O . VAL A 1 125 ? -3.687 1.132 3.697 1.00 93.19 125 VAL A O 1
ATOM 960 N N . ARG A 1 126 ? -4.494 1.473 1.633 1.00 92.56 126 ARG A N 1
ATOM 961 C CA . ARG A 1 126 ? -5.852 1.877 2.036 1.00 92.56 126 ARG A CA 1
ATOM 962 C C . ARG A 1 126 ? -6.528 0.949 3.063 1.00 92.56 126 ARG A C 1
ATOM 964 O O . ARG A 1 126 ? -7.051 1.478 4.048 1.00 92.56 126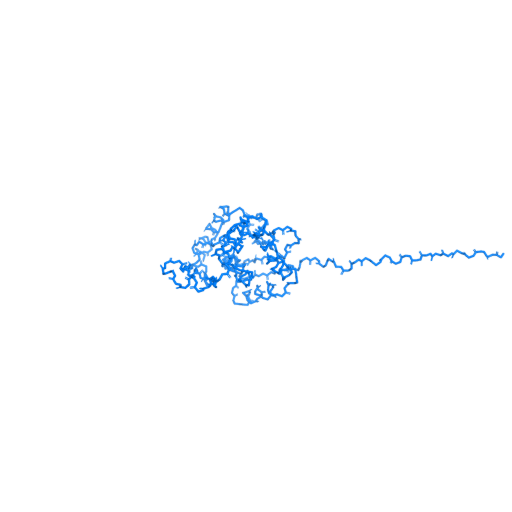 ARG A O 1
ATOM 971 N N . PRO A 1 127 ? -6.519 -0.395 2.925 1.00 92.62 127 PRO A N 1
ATOM 972 C CA . PRO A 1 127 ? -7.121 -1.286 3.921 1.00 92.62 127 PRO A CA 1
ATOM 973 C C . PRO A 1 127 ? -6.576 -1.063 5.336 1.00 92.62 127 PRO A C 1
ATOM 975 O O . PRO A 1 127 ? -7.338 -1.088 6.302 1.00 92.62 127 PRO A O 1
ATOM 978 N N . TRP A 1 128 ? -5.275 -0.792 5.461 1.00 93.12 128 TRP A N 1
ATOM 979 C CA . TRP A 1 128 ? -4.609 -0.552 6.741 1.00 93.12 128 TRP A CA 1
ATOM 980 C C . TRP A 1 128 ? -4.990 0.794 7.355 1.00 93.12 128 TRP A C 1
ATOM 982 O O . TRP A 1 128 ? -5.173 0.886 8.568 1.00 93.12 128 TRP A O 1
ATOM 992 N N . MET A 1 129 ? -5.177 1.825 6.528 1.00 93.69 129 MET A N 1
ATOM 993 C CA . MET A 1 129 ? -5.692 3.119 6.988 1.00 93.69 129 MET A CA 1
ATOM 994 C C . MET A 1 129 ? -7.120 3.002 7.520 1.00 93.69 129 MET A C 1
ATOM 996 O O . MET A 1 129 ? -7.415 3.539 8.587 1.00 93.69 129 MET A O 1
ATOM 1000 N N . LEU A 1 130 ? -7.989 2.270 6.815 1.00 93.31 130 LEU A N 1
ATOM 1001 C CA . LEU A 1 130 ? -9.362 2.007 7.257 1.00 93.31 130 LEU A CA 1
ATOM 1002 C C . LEU A 1 130 ? -9.389 1.223 8.577 1.00 93.31 130 LEU A C 1
ATOM 1004 O O . LEU A 1 130 ? -10.146 1.567 9.483 1.00 93.31 130 LEU A O 1
ATOM 1008 N N . LEU A 1 131 ? -8.529 0.208 8.710 1.00 93.62 131 LEU A N 1
ATOM 1009 C CA . LEU A 1 131 ? -8.400 -0.570 9.942 1.00 93.62 131 LEU A CA 1
ATOM 1010 C C . LEU A 1 131 ? -7.950 0.308 11.116 1.00 93.62 131 LEU A C 1
ATOM 1012 O O . LEU A 1 131 ? -8.580 0.301 12.173 1.00 93.62 131 LEU A O 1
ATOM 1016 N N . GLN A 1 132 ? -6.887 1.095 10.935 1.00 93.62 132 GLN A N 1
ATOM 1017 C CA . GLN A 1 132 ? -6.377 1.961 11.996 1.00 93.62 132 GLN A CA 1
ATOM 1018 C C . GLN A 1 132 ? -7.376 3.050 12.383 1.00 93.62 132 GLN A C 1
ATOM 1020 O O . GLN A 1 132 ? -7.519 3.330 13.571 1.00 93.62 132 GLN A O 1
ATOM 1025 N N . GLN A 1 133 ? -8.141 3.585 11.427 1.00 92.81 133 GLN A N 1
ATOM 1026 C CA . GLN A 1 133 ? -9.235 4.510 11.716 1.00 92.81 133 GLN A CA 1
ATOM 1027 C C . GLN A 1 133 ? -10.266 3.901 12.667 1.00 92.81 133 GLN A C 1
ATOM 1029 O O . GLN A 1 133 ? -10.601 4.524 13.671 1.00 92.81 133 GLN A O 1
ATOM 1034 N N . ALA A 1 134 ? -10.747 2.688 12.377 1.00 92.81 134 ALA A N 1
ATOM 1035 C CA . ALA A 1 134 ? -11.731 2.009 13.222 1.00 92.81 134 ALA A CA 1
ATOM 1036 C C . ALA A 1 134 ? -11.177 1.685 14.620 1.00 92.81 134 ALA A C 1
ATOM 1038 O O . ALA A 1 134 ? -11.919 1.637 15.597 1.00 92.81 134 ALA A O 1
ATOM 1039 N N . ARG A 1 135 ? -9.856 1.514 14.733 1.00 92.94 135 ARG A N 1
ATOM 1040 C CA . ARG A 1 135 ? -9.157 1.306 16.010 1.00 92.94 135 ARG A CA 1
ATOM 1041 C C . ARG A 1 135 ? -8.849 2.609 16.762 1.00 92.94 135 ARG A C 1
ATOM 1043 O O . ARG A 1 135 ? -8.338 2.532 17.875 1.00 92.94 135 ARG A O 1
ATOM 1050 N N . GLY A 1 136 ? -9.120 3.784 16.185 1.00 92.31 136 GLY A N 1
ATOM 1051 C CA . GLY A 1 136 ? -8.718 5.077 16.758 1.00 92.31 136 GLY A CA 1
ATOM 1052 C C . GLY A 1 136 ? -7.200 5.307 16.748 1.00 92.31 136 GLY A C 1
ATOM 1053 O O . GLY A 1 136 ? -6.678 6.083 17.546 1.00 92.31 136 GLY A O 1
ATOM 1054 N N . ALA A 1 137 ? -6.483 4.614 15.865 1.00 93.44 137 ALA A N 1
ATOM 1055 C CA . ALA A 1 137 ? -5.036 4.660 15.705 1.00 93.44 137 ALA A CA 1
ATOM 1056 C C . ALA A 1 137 ? -4.651 5.209 14.317 1.00 93.44 137 ALA A C 1
ATOM 1058 O O . ALA A 1 137 ? -5.489 5.633 13.522 1.00 93.44 137 ALA A O 1
ATOM 1059 N N . SER A 1 138 ? -3.353 5.220 14.015 1.00 92.75 138 SER A N 1
ATOM 1060 C CA . SER A 1 138 ? -2.812 5.785 12.775 1.00 92.75 138 SER A CA 1
ATOM 1061 C C . SER A 1 138 ? -1.847 4.835 12.076 1.00 92.75 138 SER A C 1
ATOM 1063 O O . SER A 1 138 ? -1.171 4.036 12.728 1.00 92.75 138 SER A O 1
ATOM 1065 N N . VAL A 1 139 ? -1.717 5.005 10.766 1.00 94.12 139 VAL A N 1
ATOM 1066 C CA . VAL A 1 139 ? -0.631 4.450 9.955 1.00 94.12 139 VAL A CA 1
ATOM 1067 C C . VAL A 1 139 ? 0.453 5.513 9.810 1.00 94.12 139 VAL A C 1
ATOM 1069 O O . VAL A 1 139 ? 0.144 6.669 9.525 1.00 94.12 139 VAL A O 1
ATOM 1072 N N . GLU A 1 140 ? 1.710 5.143 10.007 1.00 94.75 140 GLU A N 1
ATOM 1073 C CA . GLU A 1 140 ? 2.856 5.988 9.677 1.00 94.75 140 GLU A CA 1
ATOM 1074 C C . GLU A 1 140 ? 3.538 5.431 8.426 1.00 94.75 140 GLU A C 1
ATOM 1076 O O . GLU A 1 140 ? 3.757 4.226 8.327 1.00 94.75 140 GLU A O 1
ATOM 1081 N N . LEU A 1 141 ? 3.804 6.291 7.445 1.00 94.06 141 LEU A N 1
ATOM 1082 C CA . LEU A 1 141 ? 4.421 5.915 6.174 1.00 94.06 141 LEU A CA 1
ATOM 1083 C C . LEU A 1 141 ? 5.686 6.724 5.963 1.00 94.06 141 LEU A C 1
ATOM 1085 O O . LEU A 1 141 ? 5.635 7.948 6.075 1.00 94.06 141 LEU A O 1
ATOM 1089 N N . ALA A 1 142 ? 6.771 6.073 5.565 1.00 93.25 142 ALA A N 1
ATOM 1090 C CA . ALA A 1 142 ? 7.973 6.751 5.101 1.00 93.25 142 ALA A CA 1
ATOM 1091 C C . ALA A 1 142 ? 8.466 6.129 3.791 1.00 93.25 142 ALA A C 1
ATOM 1093 O O . ALA A 1 142 ? 8.313 4.930 3.553 1.00 93.25 142 ALA A O 1
ATOM 1094 N N . ALA A 1 143 ? 9.041 6.959 2.919 1.00 91.50 143 ALA A N 1
ATOM 1095 C CA . ALA A 1 143 ? 9.720 6.471 1.727 1.00 91.50 143 ALA A CA 1
ATOM 1096 C C . ALA A 1 143 ? 10.962 5.681 2.150 1.00 91.50 143 ALA A C 1
ATOM 1098 O O . ALA A 1 143 ? 11.722 6.135 3.004 1.00 91.50 143 ALA A O 1
ATOM 1099 N N . SER A 1 144 ? 11.162 4.498 1.572 1.00 88.12 144 SER A N 1
ATOM 1100 C CA . SER A 1 144 ? 12.392 3.744 1.808 1.00 88.12 144 SER A CA 1
ATOM 1101 C C . SER A 1 144 ? 13.496 4.220 0.864 1.00 88.12 144 SER A C 1
ATOM 1103 O O . SER A 1 144 ? 13.250 4.534 -0.300 1.00 88.12 144 SER A O 1
ATOM 1105 N N . GLU A 1 145 ? 14.741 4.233 1.331 1.00 77.69 145 GLU A N 1
ATOM 1106 C CA . GLU A 1 145 ? 15.911 4.665 0.553 1.00 77.69 145 GLU A CA 1
ATOM 1107 C C . GLU A 1 145 ? 16.717 3.494 -0.033 1.00 77.69 145 GLU A C 1
ATOM 1109 O O . GLU A 1 145 ? 17.570 3.707 -0.889 1.00 77.69 145 GLU A O 1
ATOM 1114 N N . SER A 1 146 ? 16.424 2.249 0.357 1.00 76.00 146 SER A N 1
ATOM 1115 C CA . SER A 1 146 ? 17.205 1.072 -0.043 1.00 76.00 146 SER A CA 1
ATOM 1116 C C . SER A 1 146 ? 16.472 0.111 -0.990 1.00 76.00 146 SER A C 1
ATOM 1118 O O . SER A 1 146 ? 15.262 -0.105 -0.887 1.00 76.00 146 SER A O 1
ATOM 1120 N N . GLY A 1 147 ? 17.226 -0.469 -1.931 1.00 80.12 147 GLY A N 1
ATOM 1121 C CA . GLY A 1 147 ? 16.842 -1.642 -2.728 1.00 80.12 147 GLY A CA 1
ATOM 1122 C C . GLY A 1 147 ? 15.473 -1.570 -3.417 1.00 80.12 147 GLY A C 1
ATOM 1123 O O . GLY A 1 147 ? 15.092 -0.552 -3.995 1.00 80.12 147 GLY A O 1
ATOM 1124 N N . ASP A 1 148 ? 14.734 -2.675 -3.336 1.00 84.88 148 ASP A N 1
ATOM 1125 C CA . ASP A 1 148 ? 13.397 -2.860 -3.921 1.00 84.88 148 ASP A CA 1
ATOM 1126 C C . ASP A 1 148 ? 12.261 -2.305 -3.053 1.00 84.88 148 ASP A C 1
ATOM 1128 O O . ASP A 1 148 ? 11.104 -2.273 -3.471 1.00 84.88 148 ASP A O 1
ATOM 1132 N N . SER A 1 149 ? 12.570 -1.826 -1.852 1.00 90.94 149 SER A N 1
ATOM 1133 C CA . SER A 1 149 ? 11.574 -1.332 -0.908 1.00 90.94 149 SER A CA 1
ATOM 1134 C C . SER A 1 149 ? 11.082 0.058 -1.295 1.00 90.94 149 SER A C 1
ATOM 1136 O O . SER A 1 149 ? 11.857 0.999 -1.364 1.00 90.94 149 SER A O 1
ATOM 1138 N N . LEU A 1 150 ? 9.783 0.223 -1.519 1.00 92.12 150 LEU A N 1
ATOM 1139 C CA . LEU A 1 150 ? 9.150 1.511 -1.805 1.00 92.12 150 LEU A CA 1
ATOM 1140 C C . LEU A 1 150 ? 8.850 2.301 -0.532 1.00 92.12 150 LEU A C 1
ATOM 1142 O O . LEU A 1 150 ? 9.177 3.483 -0.435 1.00 92.12 150 LEU A O 1
ATOM 1146 N N . LEU A 1 151 ? 8.195 1.652 0.429 1.00 93.38 151 LEU A N 1
ATOM 1147 C CA . LEU A 1 151 ? 7.661 2.289 1.628 1.00 93.38 151 LEU A CA 1
ATOM 1148 C C . LEU A 1 151 ? 7.930 1.429 2.850 1.00 93.38 151 LEU A C 1
ATOM 1150 O O . LEU A 1 151 ? 7.816 0.206 2.785 1.00 93.38 151 LEU A O 1
ATOM 1154 N N . THR A 1 152 ? 8.175 2.086 3.973 1.00 93.31 152 THR A N 1
ATOM 1155 C CA . THR A 1 152 ? 7.970 1.494 5.289 1.00 93.31 152 THR A CA 1
ATOM 1156 C C . THR A 1 152 ? 6.606 1.927 5.817 1.00 93.31 152 THR A C 1
ATOM 1158 O O . THR A 1 152 ? 6.171 3.066 5.623 1.00 93.31 152 THR A O 1
ATOM 1161 N N . VAL A 1 153 ? 5.898 0.989 6.437 1.00 93.12 153 VAL A N 1
ATOM 1162 C CA . VAL A 1 153 ? 4.543 1.157 6.955 1.00 93.12 153 VAL A CA 1
ATOM 1163 C C . VAL A 1 153 ? 4.529 0.692 8.403 1.00 93.12 153 VAL A C 1
ATOM 1165 O O . VAL A 1 153 ? 4.714 -0.488 8.698 1.00 93.12 153 VAL A O 1
ATOM 1168 N N . GLU A 1 154 ? 4.295 1.620 9.321 1.00 93.56 154 GLU A N 1
ATOM 1169 C CA . GLU A 1 154 ? 4.171 1.327 10.744 1.00 93.56 154 GLU A CA 1
ATOM 1170 C C . GLU A 1 154 ? 2.707 1.425 11.177 1.00 93.56 154 GLU A C 1
ATOM 1172 O O . GLU A 1 154 ? 2.025 2.435 10.965 1.00 93.56 154 GLU A O 1
ATOM 1177 N N . LEU A 1 155 ? 2.213 0.368 11.818 1.00 93.00 155 LEU A N 1
ATOM 1178 C CA . LEU A 1 155 ? 0.843 0.293 12.306 1.00 93.00 155 LEU A CA 1
ATOM 1179 C C . LEU A 1 155 ? 0.822 0.528 13.820 1.00 93.00 155 LEU A C 1
ATOM 1181 O O . LEU A 1 155 ? 0.951 -0.402 14.612 1.00 93.00 155 LEU A O 1
ATOM 1185 N N . LYS A 1 156 ? 0.642 1.786 14.244 1.00 92.00 156 LYS A N 1
ATOM 1186 C CA . LYS A 1 156 ? 0.653 2.148 15.672 1.00 92.00 156 LYS A CA 1
ATOM 1187 C C . LYS A 1 156 ? -0.341 1.314 16.489 1.00 92.00 156 LYS A C 1
ATOM 1189 O O . LYS A 1 156 ? -1.518 1.202 16.139 1.00 92.00 156 LYS A O 1
ATOM 1194 N N . GLY A 1 157 ? 0.133 0.770 17.609 1.00 87.38 157 GLY A N 1
ATOM 1195 C CA . GLY A 1 157 ? -0.684 -0.033 18.520 1.00 87.38 157 GLY A CA 1
ATOM 1196 C C . GLY A 1 157 ? -1.081 -1.404 17.966 1.00 87.38 157 GLY A C 1
ATOM 1197 O O . GLY A 1 157 ? -2.044 -1.986 18.464 1.00 87.38 157 GLY A O 1
ATOM 1198 N N . LEU A 1 158 ? -0.407 -1.895 16.923 1.00 88.62 158 LEU A N 1
ATOM 1199 C CA . LEU A 1 158 ? -0.422 -3.303 16.536 1.00 88.62 158 LEU A CA 1
ATOM 1200 C C . LEU A 1 158 ? 0.927 -3.928 16.856 1.00 88.62 158 LEU A C 1
ATOM 1202 O O . LEU A 1 158 ? 1.964 -3.309 16.635 1.00 88.62 158 LEU A O 1
ATOM 1206 N N . ASP A 1 159 ? 0.890 -5.163 17.350 1.00 81.19 159 ASP A N 1
ATOM 1207 C CA . ASP A 1 159 ? 2.078 -5.999 17.514 1.00 81.19 159 ASP A CA 1
ATOM 1208 C C . ASP A 1 159 ? 2.489 -6.564 16.148 1.00 81.19 159 ASP A C 1
ATOM 1210 O O . ASP A 1 159 ? 2.289 -7.732 15.818 1.00 81.19 159 ASP A O 1
ATOM 1214 N N . ALA A 1 160 ? 2.932 -5.656 15.286 1.00 78.69 160 ALA A N 1
ATOM 1215 C CA . ALA A 1 160 ? 3.439 -5.942 13.962 1.00 78.69 160 ALA A CA 1
ATOM 1216 C C . ALA A 1 160 ? 4.821 -5.309 13.851 1.00 78.69 160 ALA A C 1
ATOM 1218 O O . ALA A 1 160 ? 5.009 -4.142 14.201 1.00 78.69 160 ALA A O 1
ATOM 1219 N N . HIS A 1 161 ? 5.787 -6.067 13.335 1.00 79.81 161 HIS A N 1
ATOM 1220 C CA . HIS A 1 161 ? 7.057 -5.485 12.920 1.00 79.81 161 HIS A CA 1
ATOM 1221 C C . HIS A 1 161 ? 6.829 -4.410 11.850 1.00 79.81 161 HIS A C 1
ATOM 1223 O O . HIS A 1 161 ? 5.791 -4.392 11.185 1.00 79.81 161 HIS A O 1
ATOM 1229 N N . LEU A 1 162 ? 7.805 -3.514 11.684 1.00 85.00 162 LEU A N 1
ATOM 1230 C CA . LEU A 1 162 ? 7.769 -2.506 10.628 1.00 85.00 162 LEU A CA 1
ATOM 1231 C C . LEU A 1 162 ? 7.560 -3.199 9.277 1.00 85.00 162 LEU A C 1
ATOM 1233 O O . LEU A 1 162 ? 8.368 -4.032 8.864 1.00 85.00 162 LEU A O 1
ATOM 1237 N N . LEU A 1 163 ? 6.458 -2.871 8.611 1.00 89.81 163 LEU A N 1
ATOM 1238 C CA . LEU A 1 163 ? 6.087 -3.504 7.358 1.00 89.81 163 LEU A CA 1
ATOM 1239 C C . LEU A 1 163 ? 6.802 -2.800 6.222 1.00 89.81 163 LEU A C 1
ATOM 1241 O O . LEU A 1 163 ? 6.914 -1.575 6.213 1.00 89.81 163 LEU A O 1
ATOM 1245 N N . THR A 1 164 ? 7.232 -3.571 5.236 1.00 93.38 164 THR A N 1
ATOM 1246 C CA . THR A 1 164 ? 7.875 -3.019 4.050 1.00 93.38 164 THR A CA 1
ATOM 1247 C C . THR A 1 164 ? 7.035 -3.356 2.835 1.00 93.38 164 THR A C 1
ATOM 1249 O O . THR A 1 164 ? 6.614 -4.500 2.655 1.00 93.38 164 THR A O 1
ATOM 1252 N N . LEU A 1 165 ? 6.754 -2.336 2.030 1.00 94.81 165 LEU A N 1
ATOM 1253 C CA . LEU A 1 165 ? 6.152 -2.491 0.720 1.00 94.81 165 LEU A CA 1
ATOM 1254 C C . LEU A 1 165 ? 7.265 -2.470 -0.320 1.00 94.81 165 LEU A C 1
ATOM 1256 O O . LEU A 1 165 ? 7.980 -1.478 -0.432 1.00 94.81 165 LEU A O 1
ATOM 1260 N N . ASN A 1 166 ? 7.388 -3.541 -1.087 1.00 95.38 166 ASN A N 1
ATOM 1261 C CA . ASN A 1 166 ? 8.443 -3.768 -2.063 1.00 95.38 166 ASN A CA 1
ATOM 1262 C C . ASN A 1 166 ? 7.903 -3.744 -3.490 1.00 95.38 166 ASN A C 1
ATOM 1264 O O . ASN A 1 166 ? 6.701 -3.891 -3.721 1.00 95.38 166 ASN A O 1
ATOM 1268 N N . MET A 1 167 ? 8.809 -3.566 -4.445 1.00 94.50 167 MET A N 1
ATOM 1269 C CA . MET A 1 167 ? 8.522 -3.573 -5.869 1.00 94.50 167 MET A CA 1
ATOM 1270 C C . MET A 1 167 ? 9.693 -4.138 -6.669 1.00 94.50 167 MET A C 1
ATOM 1272 O O . MET A 1 167 ? 10.834 -3.721 -6.489 1.00 94.50 167 MET A O 1
ATOM 1276 N N . ALA A 1 168 ? 9.386 -5.010 -7.626 1.00 92.25 168 ALA A N 1
ATOM 1277 C CA . ALA A 1 168 ? 10.356 -5.553 -8.571 1.00 92.25 168 ALA A CA 1
ATOM 1278 C C . ALA A 1 168 ? 9.747 -5.714 -9.972 1.00 92.25 168 ALA A C 1
ATOM 1280 O O . ALA A 1 168 ? 8.536 -5.943 -10.083 1.00 92.25 168 ALA A O 1
ATOM 1281 N N . PRO A 1 169 ? 10.563 -5.606 -11.037 1.00 90.31 169 PRO A N 1
ATOM 1282 C CA . PRO A 1 169 ? 10.118 -5.874 -12.402 1.00 90.31 169 PRO A CA 1
ATOM 1283 C C . PRO A 1 169 ? 9.754 -7.355 -12.598 1.00 90.31 169 PRO A C 1
ATOM 1285 O O . PRO A 1 169 ? 10.225 -8.231 -11.870 1.00 90.31 169 PRO A O 1
ATOM 1288 N N . ARG A 1 170 ? 8.911 -7.646 -13.595 1.00 85.94 170 ARG A N 1
ATOM 1289 C CA . ARG A 1 170 ? 8.508 -9.013 -13.968 1.00 85.94 170 ARG A CA 1
ATOM 1290 C C . ARG A 1 170 ? 9.014 -9.410 -15.353 1.00 85.94 170 ARG A C 1
ATOM 1292 O O . ARG A 1 170 ? 9.126 -8.585 -16.251 1.00 85.94 170 ARG A O 1
ATOM 1299 N N . LEU A 1 171 ? 9.206 -10.719 -15.552 1.00 76.31 171 LEU A N 1
ATOM 1300 C CA . LEU A 1 171 ? 9.680 -11.303 -16.822 1.00 76.31 171 LEU A CA 1
ATOM 1301 C C . LEU A 1 171 ? 8.757 -11.001 -18.011 1.00 76.31 171 LEU A C 1
ATOM 1303 O O . LEU A 1 171 ? 9.214 -10.803 -19.133 1.00 76.31 171 LEU A O 1
ATOM 1307 N N . LEU A 1 172 ? 7.448 -10.928 -17.765 1.00 77.88 172 LEU A N 1
ATOM 1308 C CA . LEU A 1 172 ? 6.439 -10.638 -18.790 1.00 77.88 172 LEU A CA 1
ATOM 1309 C C . LEU A 1 172 ? 6.127 -9.134 -18.914 1.00 77.88 172 LEU A C 1
ATOM 1311 O O . LEU A 1 172 ? 5.148 -8.751 -19.557 1.00 77.88 172 LEU A O 1
ATOM 1315 N N . GLY A 1 173 ? 6.963 -8.284 -18.315 1.00 79.50 173 GLY A N 1
ATOM 1316 C CA . GLY A 1 173 ? 6.740 -6.849 -18.188 1.00 79.50 173 GLY A CA 1
ATOM 1317 C C . GLY A 1 173 ? 5.834 -6.489 -17.011 1.00 79.50 173 GLY A C 1
ATOM 1318 O O . GLY A 1 173 ? 5.150 -7.337 -16.429 1.00 79.50 173 GLY A O 1
ATOM 1319 N N . GLY A 1 174 ? 5.839 -5.207 -16.678 1.00 89.38 174 GLY A N 1
ATOM 1320 C CA . GLY A 1 174 ? 5.243 -4.641 -15.485 1.00 89.38 174 GLY A CA 1
ATOM 1321 C C . GLY A 1 174 ? 6.045 -4.931 -14.217 1.00 89.38 174 GLY A C 1
ATOM 1322 O O . GLY A 1 174 ? 7.206 -5.352 -14.231 1.00 89.38 174 GLY A O 1
ATOM 1323 N N . PHE A 1 175 ? 5.376 -4.730 -13.090 1.00 92.00 175 PHE A N 1
ATOM 1324 C CA . PHE A 1 175 ? 5.930 -4.816 -11.751 1.00 92.00 175 PHE A CA 1
ATOM 1325 C C . PHE A 1 175 ? 5.072 -5.718 -10.882 1.00 92.00 175 PHE A C 1
ATOM 1327 O O . PHE A 1 175 ? 3.851 -5.766 -11.011 1.00 92.00 175 PHE A O 1
ATOM 1334 N N . LYS A 1 176 ? 5.713 -6.384 -9.933 1.00 94.25 176 LYS A N 1
ATOM 1335 C CA . LYS A 1 176 ? 5.034 -6.897 -8.752 1.00 94.25 176 LYS A CA 1
ATOM 1336 C C . LYS A 1 176 ? 5.243 -5.884 -7.637 1.00 94.25 176 LYS A C 1
ATOM 1338 O O . LYS A 1 176 ? 6.373 -5.457 -7.428 1.00 94.25 176 LYS A O 1
ATOM 1343 N N . VAL A 1 177 ? 4.187 -5.522 -6.919 1.00 95.06 177 VAL A N 1
ATOM 1344 C CA . VAL A 1 177 ? 4.245 -4.694 -5.705 1.00 95.06 177 VAL A CA 1
ATOM 1345 C C . VAL A 1 177 ? 3.671 -5.516 -4.559 1.00 95.06 177 VAL A C 1
ATOM 1347 O O . VAL A 1 177 ? 2.580 -6.055 -4.709 1.00 95.06 177 VAL A O 1
ATOM 1350 N N . TRP A 1 178 ? 4.376 -5.678 -3.440 1.00 95.56 178 TRP A N 1
ATOM 1351 C CA . TRP A 1 178 ? 3.933 -6.576 -2.364 1.00 95.56 178 TRP A CA 1
ATOM 1352 C C . TRP A 1 178 ? 4.403 -6.139 -0.981 1.00 95.56 178 TRP A C 1
ATOM 1354 O O . TRP A 1 178 ? 5.437 -5.493 -0.849 1.00 95.56 178 TRP A O 1
ATOM 1364 N N . PHE A 1 179 ? 3.661 -6.527 0.054 1.00 94.50 179 PHE A N 1
ATOM 1365 C CA . PHE A 1 179 ? 4.146 -6.472 1.429 1.00 94.50 179 PHE A CA 1
ATOM 1366 C C . PHE A 1 179 ? 4.977 -7.705 1.774 1.00 94.50 179 PHE A C 1
ATOM 1368 O O . PHE A 1 179 ? 4.650 -8.822 1.359 1.00 94.50 179 PHE A O 1
ATOM 1375 N N . ASP A 1 180 ? 6.001 -7.518 2.600 1.00 90.25 180 ASP A N 1
ATOM 1376 C CA . ASP A 1 180 ? 6.695 -8.644 3.219 1.00 90.25 180 ASP A CA 1
ATOM 1377 C C . ASP A 1 180 ? 5.783 -9.423 4.174 1.00 90.25 180 ASP A C 1
ATOM 1379 O O . ASP A 1 180 ? 4.859 -8.880 4.777 1.00 90.25 180 ASP A O 1
ATOM 1383 N N . GLN A 1 181 ? 6.052 -10.725 4.305 1.00 86.56 181 GLN A N 1
ATOM 1384 C CA . GLN A 1 181 ? 5.315 -11.644 5.184 1.00 86.56 181 GLN A CA 1
ATOM 1385 C C . GLN A 1 181 ? 3.777 -11.608 4.996 1.00 86.56 181 GLN A C 1
ATOM 1387 O O . GLN A 1 181 ? 3.028 -11.442 5.965 1.00 86.56 181 GLN A O 1
ATOM 1392 N N . PRO A 1 182 ? 3.260 -11.829 3.770 1.00 88.50 182 PRO A N 1
ATOM 1393 C CA . PRO A 1 182 ? 1.837 -11.657 3.470 1.00 88.50 182 PRO A CA 1
ATOM 1394 C C . PRO A 1 182 ? 0.919 -12.545 4.330 1.00 88.50 182 PRO A C 1
ATOM 1396 O O . PRO A 1 182 ? -0.156 -12.118 4.735 1.00 88.50 182 PRO A O 1
ATOM 1399 N N . PHE A 1 183 ? 1.334 -13.760 4.692 1.00 86.94 183 PHE A N 1
ATOM 1400 C CA . PHE A 1 183 ? 0.509 -14.646 5.525 1.00 86.94 183 PHE A CA 1
ATOM 1401 C C . PHE A 1 183 ? 0.315 -14.132 6.960 1.00 86.94 183 PHE A C 1
ATOM 1403 O O . PHE A 1 183 ? -0.784 -14.228 7.515 1.00 86.94 183 PHE A O 1
ATOM 1410 N N . VAL A 1 184 ? 1.364 -13.549 7.549 1.00 88.31 184 VAL A N 1
ATOM 1411 C CA . VAL A 1 184 ? 1.302 -12.938 8.886 1.00 88.31 184 VAL A CA 1
ATOM 1412 C C . VAL A 1 184 ? 0.381 -11.722 8.844 1.00 88.31 184 VAL A C 1
ATOM 1414 O O . VAL A 1 184 ? -0.496 -11.572 9.695 1.00 88.31 184 VAL A O 1
ATOM 1417 N N . LEU A 1 185 ? 0.513 -10.906 7.797 1.00 90.88 185 LEU A N 1
ATOM 1418 C CA . LEU A 1 185 ? -0.312 -9.723 7.585 1.00 90.88 185 LEU A CA 1
ATOM 1419 C C . LEU A 1 185 ? -1.786 -10.036 7.352 1.00 90.88 185 LEU A C 1
ATOM 1421 O O . LEU A 1 185 ? -2.637 -9.394 7.961 1.00 90.88 185 LEU A O 1
ATOM 1425 N N . ALA A 1 186 ? -2.102 -11.030 6.524 1.00 92.00 186 ALA A N 1
ATOM 1426 C CA . ALA A 1 186 ? -3.480 -11.460 6.301 1.00 92.00 186 ALA A CA 1
ATOM 1427 C C . ALA A 1 186 ? -4.148 -11.877 7.620 1.00 92.00 186 ALA A C 1
ATOM 1429 O O . ALA A 1 186 ? -5.268 -11.459 7.920 1.00 92.00 186 ALA A O 1
ATOM 1430 N N . SER A 1 187 ? -3.425 -12.653 8.432 1.00 91.44 187 SER A N 1
ATOM 1431 C CA . SER A 1 187 ? -3.909 -13.146 9.725 1.00 91.44 187 SER A CA 1
ATOM 1432 C C . SER A 1 187 ? -4.106 -12.011 10.733 1.00 91.44 187 SER A C 1
ATOM 1434 O O . SER A 1 187 ? -5.135 -11.950 11.408 1.00 91.44 187 SER A O 1
ATOM 1436 N N . LEU A 1 188 ? -3.142 -11.085 10.812 1.00 92.88 188 LEU A N 1
ATOM 1437 C CA . LEU A 1 188 ? -3.234 -9.879 11.636 1.00 92.88 188 LEU A CA 1
ATOM 1438 C C . LEU A 1 188 ? -4.444 -9.034 11.233 1.00 92.88 188 LEU A C 1
ATOM 1440 O O . LEU A 1 188 ? -5.246 -8.664 12.086 1.00 92.88 188 LEU A O 1
ATOM 1444 N N . TYR A 1 189 ? -4.598 -8.764 9.937 1.00 93.56 189 TYR A N 1
ATOM 1445 C CA . TYR A 1 189 ? -5.687 -7.944 9.428 1.00 93.56 189 TYR A CA 1
ATOM 1446 C C . TYR A 1 189 ? -7.054 -8.542 9.754 1.00 93.56 189 TYR A C 1
ATOM 1448 O O . TYR A 1 189 ? -7.912 -7.833 10.271 1.00 93.56 189 TYR A O 1
ATOM 1456 N N . GLY A 1 190 ? -7.257 -9.837 9.486 1.00 93.50 190 GLY A N 1
ATOM 1457 C CA 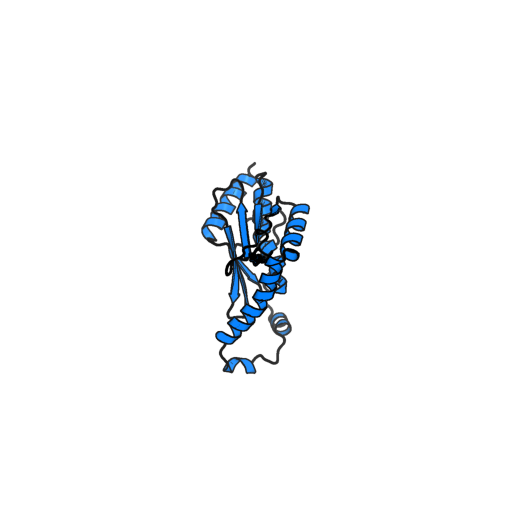. GLY A 1 190 ? -8.529 -10.512 9.750 1.00 93.50 190 GLY A CA 1
ATOM 1458 C C . GLY A 1 190 ? -8.934 -10.416 11.221 1.00 93.50 190 GLY A C 1
ATOM 1459 O O . GLY A 1 190 ? -10.033 -9.958 11.531 1.00 93.50 190 GLY A O 1
ATOM 1460 N N . ARG A 1 191 ? -8.007 -10.750 12.130 1.00 93.56 191 ARG A N 1
ATOM 1461 C CA . ARG A 1 191 ? -8.234 -10.669 13.581 1.00 93.56 191 ARG A CA 1
ATOM 1462 C C . ARG A 1 191 ? -8.586 -9.252 14.032 1.00 93.56 191 ARG A C 1
ATOM 1464 O O . ARG A 1 191 ? -9.561 -9.061 14.757 1.00 93.56 191 ARG A O 1
ATOM 1471 N N . GLU A 1 192 ? -7.793 -8.266 13.625 1.00 94.81 192 GLU A N 1
ATOM 1472 C CA . GLU A 1 192 ? -7.968 -6.884 14.078 1.00 94.81 192 GLU A CA 1
ATOM 1473 C C . GLU A 1 192 ? -9.208 -6.237 13.466 1.00 94.81 192 GLU A C 1
ATOM 1475 O O . GLU A 1 192 ? -9.890 -5.466 14.140 1.00 94.81 192 GLU A O 1
ATOM 1480 N N . ARG A 1 193 ? -9.544 -6.572 12.215 1.00 94.75 193 ARG A N 1
ATOM 1481 C CA . ARG A 1 193 ? -10.776 -6.109 11.577 1.00 94.75 193 ARG A CA 1
ATOM 1482 C C . ARG A 1 193 ? -11.995 -6.635 12.320 1.00 94.75 193 ARG A C 1
ATOM 1484 O O . ARG A 1 193 ? -12.869 -5.848 12.671 1.00 94.75 193 ARG A O 1
ATOM 1491 N N . ASP A 1 194 ? -12.056 -7.938 12.574 1.00 94.06 194 ASP A N 1
ATOM 1492 C CA . ASP A 1 194 ? -13.205 -8.544 13.248 1.00 94.06 194 ASP A CA 1
ATOM 1493 C C . ASP A 1 194 ? -13.369 -8.007 14.674 1.00 94.06 194 ASP A C 1
ATOM 1495 O O . ASP A 1 194 ? -14.491 -7.822 15.141 1.00 94.06 194 ASP A O 1
ATOM 1499 N N . ALA A 1 195 ? -12.262 -7.704 15.360 1.00 93.50 195 ALA A N 1
ATOM 1500 C CA . ALA A 1 195 ? -12.293 -7.029 16.653 1.00 93.50 195 ALA A CA 1
ATOM 1501 C C . ALA A 1 195 ? -12.789 -5.577 16.544 1.00 93.50 195 ALA A C 1
ATOM 1503 O O . ALA A 1 195 ? -13.550 -5.134 17.401 1.00 93.50 195 ALA A O 1
ATOM 1504 N N . ALA A 1 196 ? -12.382 -4.839 15.508 1.00 93.06 196 ALA A N 1
ATOM 1505 C CA . ALA A 1 196 ? -12.796 -3.455 15.289 1.00 93.06 196 ALA A CA 1
ATOM 1506 C C . ALA A 1 196 ? -14.276 -3.328 14.889 1.00 93.06 196 ALA A C 1
ATOM 1508 O O . ALA A 1 196 ? -14.923 -2.375 15.302 1.00 93.06 196 ALA A O 1
ATOM 1509 N N . LEU A 1 197 ? -14.823 -4.284 14.129 1.00 92.56 197 LEU A N 1
ATOM 1510 C CA . LEU A 1 197 ? -16.227 -4.278 13.686 1.00 92.56 197 LEU A CA 1
ATOM 1511 C C . LEU A 1 197 ? -17.231 -4.693 14.775 1.00 92.56 197 LEU A C 1
ATOM 1513 O O . LEU A 1 197 ? -18.428 -4.487 14.602 1.00 92.56 197 LEU A O 1
ATOM 1517 N N . LYS A 1 198 ? -16.766 -5.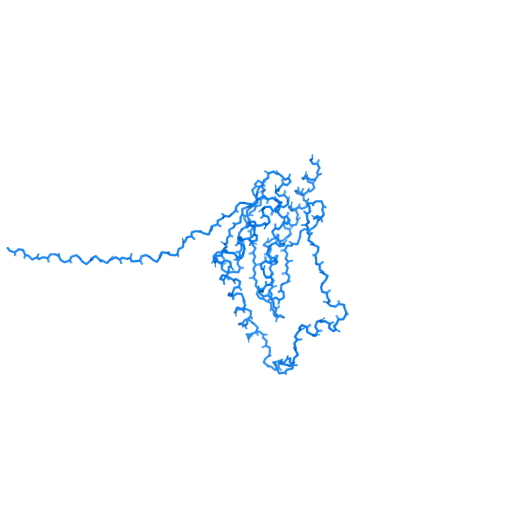304 15.870 1.00 91.75 198 LYS A N 1
ATOM 1518 C CA . LYS A 1 198 ? -17.607 -5.710 17.013 1.00 91.75 198 LYS A CA 1
ATOM 1519 C C . LYS A 1 198 ? -17.738 -4.634 18.097 1.00 91.75 198 LYS A C 1
ATOM 1521 O O . LYS A 1 198 ? -18.448 -4.867 19.072 1.00 91.75 198 LYS A O 1
ATOM 1526 N N . ARG A 1 199 ? -17.004 -3.528 17.971 1.00 77.12 199 ARG A N 1
ATOM 1527 C CA . ARG A 1 199 ? -17.038 -2.390 18.899 1.00 77.12 199 ARG A CA 1
ATOM 1528 C C . ARG A 1 199 ? -18.138 -1.419 18.505 1.00 77.12 199 ARG A C 1
ATOM 1530 O O . ARG A 1 199 ? -18.749 -0.865 19.440 1.00 77.12 199 ARG A O 1
#